Protein AF-0000000072324306 (afdb_homodimer)

Foldseek 3Di:
DKKKKKFFAWDPVDDPVRLVVLLVLLQCQVQVCVVPQPQWHGWGKDQPPDDPPDRTGIMIITDGNDPVSVVSLVPPPSNVCSCVPRNVVTTDDMDIDMDDD/DKKKKKFFAWDPVDDPVRLVVLLVLLQCQVQVCVVPQPQWHGWGKDQPPDDPPDRTGIMIITDGNDPVSVVSLVPPPSNVCSCVPRNVVTTDDMDIDMDDD

InterPro domains:
  IPR011008 Dimeric alpha-beta barrel [SSF54909] (1-101)
  IPR013097 Stress responsive alpha+beta-barrel [PF07876] (2-100)
  IPR013097 Stress responsive alpha+beta-barrel [PS51502] (2-99)
  IPR013097 Stress responsive alpha+beta-barrel [SM00886] (2-101)

pLDDT: mean 98.71, std 0.37, range [96.56, 99.0]

Nearest PDB structures (foldseek):
  3fmb-assembly1_B  TM=9.529E-01  e=2.028E-10  Bacteroides fragilis NCTC 9343
  8ozo-assembly1_A  TM=7.637E-01  e=3.290E-07  Populus tremula
  8oz4-assembly1_A  TM=7.638E-01  e=8.028E-07  Populus tremula
  3bn7-assembly1_A-2  TM=7.614E-01  e=9.635E-06  Caulobacter vibrioides CB15
  2ftr-assembly1_B  TM=6.577E-01  e=4.739E-05  Halalkalibacterium halodurans C-125

Organism: Xylanibacter ruminicola (strain ATCC 19189 / DSM 19721 / CIP 105475 / JCM 8958 / 23) (NCBI:txid264731)

Structure (mmCIF, N/CA/C/O backbone):
data_AF-0000000072324306-model_v1
#
loop_
_entity.id
_entity.type
_entity.pdbx_description
1 polymer 'Alpha/beta barrel domain protein'
#
loop_
_atom_site.group_PDB
_atom_site.id
_atom_site.type_symbol
_atom_site.label_atom_id
_atom_site.label_alt_id
_atom_site.label_comp_id
_atom_site.label_asym_id
_atom_site.label_entity_id
_atom_site.label_seq_id
_atom_site.pdbx_PDB_ins_code
_atom_site.Cartn_x
_atom_site.Cartn_y
_atom_site.Cartn_z
_atom_site.occupancy
_atom_site.B_iso_or_equiv
_atom_site.auth_seq_id
_atom_site.auth_comp_id
_atom_site.auth_asym_id
_atom_site.auth_atom_id
_atom_site.pdbx_PDB_model_num
ATOM 1 N N . MET A 1 1 ? 11.508 9.055 -11.75 1 98.31 1 MET A N 1
ATOM 2 C CA . MET A 1 1 ? 10.453 9.359 -10.797 1 98.31 1 MET A CA 1
ATOM 3 C C . MET A 1 1 ? 10.25 8.211 -9.812 1 98.31 1 MET A C 1
ATOM 5 O O . MET A 1 1 ? 10.711 7.09 -10.062 1 98.31 1 MET A O 1
ATOM 9 N N . VAL A 1 2 ? 9.734 8.547 -8.633 1 98.69 2 VAL A N 1
ATOM 10 C CA . VAL A 1 2 ? 9.547 7.492 -7.637 1 98.69 2 VAL A CA 1
ATOM 11 C C . VAL A 1 2 ? 8.141 7.582 -7.043 1 98.69 2 VAL A C 1
ATOM 13 O O . VAL A 1 2 ? 7.574 8.672 -6.941 1 98.69 2 VAL A O 1
ATOM 16 N N . LYS A 1 3 ? 7.633 6.398 -6.816 1 98.88 3 LYS A N 1
ATOM 17 C CA . LYS A 1 3 ? 6.445 6.289 -5.973 1 98.88 3 LYS A CA 1
ATOM 18 C C . LYS A 1 3 ? 6.828 6.09 -4.508 1 98.88 3 LYS A C 1
ATOM 20 O O . LYS A 1 3 ? 7.754 5.34 -4.199 1 98.88 3 LYS A O 1
ATOM 25 N N . HIS A 1 4 ? 6.148 6.805 -3.67 1 98.94 4 HIS A N 1
ATOM 26 C CA . HIS A 1 4 ? 6.188 6.664 -2.219 1 98.94 4 HIS A CA 1
ATOM 27 C C . HIS A 1 4 ? 4.82 6.266 -1.67 1 98.94 4 HIS A C 1
ATOM 29 O O . HIS A 1 4 ? 3.941 7.113 -1.508 1 98.94 4 HIS A O 1
ATOM 35 N N . ILE A 1 5 ? 4.656 4.953 -1.356 1 99 5 ILE A N 1
ATOM 36 C CA . ILE A 1 5 ? 3.377 4.363 -0.975 1 99 5 ILE A CA 1
ATOM 37 C C . ILE A 1 5 ? 3.438 3.891 0.476 1 99 5 ILE A C 1
ATOM 39 O O . ILE A 1 5 ? 4.359 3.166 0.862 1 99 5 ILE A O 1
ATOM 43 N N . ILE A 1 6 ? 2.449 4.324 1.269 1 99 6 ILE A N 1
ATOM 44 C CA . ILE A 1 6 ? 2.412 3.898 2.664 1 99 6 ILE A CA 1
ATOM 45 C C . ILE A 1 6 ? 1 3.449 3.029 1 99 6 ILE A C 1
ATOM 47 O O . ILE A 1 6 ? 0.019 4.098 2.652 1 99 6 ILE A O 1
ATOM 51 N N . LEU A 1 7 ? 0.937 2.355 3.734 1 99 7 LEU A N 1
ATOM 52 C CA . LEU A 1 7 ? -0.259 1.993 4.488 1 99 7 LEU A CA 1
ATOM 53 C C . LEU A 1 7 ? -0.025 2.15 5.988 1 99 7 LEU A C 1
ATOM 55 O O . LEU A 1 7 ? 0.981 1.673 6.516 1 99 7 LEU A O 1
ATOM 59 N N . TRP A 1 8 ? -1.011 2.842 6.676 1 98.94 8 TRP A N 1
ATOM 60 C CA . TRP A 1 8 ? -0.946 2.975 8.125 1 98.94 8 TRP A CA 1
ATOM 61 C C . TRP A 1 8 ? -2.133 2.283 8.789 1 98.94 8 TRP A C 1
ATOM 63 O O . TRP A 1 8 ? -3.25 2.32 8.273 1 98.94 8 TRP A O 1
ATOM 73 N N . THR A 1 9 ? -1.856 1.71 9.914 1 98.88 9 THR A N 1
ATOM 74 C CA . THR A 1 9 ? -2.9 1.32 10.859 1 98.88 9 THR A CA 1
ATOM 75 C C . THR A 1 9 ? -2.973 2.303 12.023 1 98.88 9 THR A C 1
ATOM 77 O O . THR A 1 9 ? -1.947 2.658 12.609 1 98.88 9 THR A O 1
ATOM 80 N N . LEU A 1 10 ? -4.129 2.76 12.328 1 98.88 10 LEU A N 1
ATOM 81 C CA . LEU A 1 10 ? -4.316 3.697 13.43 1 98.88 10 LEU A CA 1
ATOM 82 C C . LEU A 1 10 ? -4.352 2.967 14.766 1 98.88 10 LEU A C 1
ATOM 84 O O . LEU A 1 10 ? -4.641 1.769 14.812 1 98.88 10 LEU A O 1
ATOM 88 N N . ASN A 1 11 ? -4.016 3.693 15.797 1 98.69 11 ASN A N 1
ATOM 89 C CA . ASN A 1 11 ? -4.129 3.18 17.156 1 98.69 11 ASN A CA 1
ATOM 90 C C . ASN A 1 11 ? -5.539 2.666 17.453 1 98.69 11 ASN A C 1
ATOM 92 O O . ASN A 1 11 ? -6.508 3.416 17.344 1 98.69 11 ASN A O 1
ATOM 96 N N . PRO A 1 12 ? -5.613 1.418 17.859 1 97.81 12 PRO A N 1
ATOM 97 C CA . PRO A 1 12 ? -6.938 0.825 18.062 1 97.81 12 PRO A CA 1
ATOM 98 C C . PRO A 1 12 ? -7.676 1.419 19.25 1 97.81 12 PRO A C 1
ATOM 100 O O . PRO A 1 12 ? -8.875 1.193 19.422 1 97.81 12 PRO A O 1
ATOM 103 N N . GLU A 1 13 ? -6.973 2.18 20.062 1 98.38 13 GLU A N 1
ATOM 104 C CA . GLU A 1 13 ? -7.594 2.76 21.25 1 98.38 13 GLU A CA 1
ATOM 105 C C . GLU A 1 13 ? -8.391 4.008 20.891 1 98.38 13 GLU A C 1
ATOM 107 O O . GLU A 1 13 ? -9.195 4.488 21.703 1 98.38 13 GLU A O 1
ATOM 112 N N . LEU A 1 14 ? -8.18 4.508 19.719 1 98.44 14 LEU A N 1
ATOM 113 C CA . LEU A 1 14 ? -8.93 5.68 19.281 1 98.44 14 LEU A CA 1
ATOM 114 C C . LEU A 1 14 ? -10.383 5.32 19.016 1 98.44 14 LEU A C 1
ATOM 116 O O . LEU A 1 14 ? -10.68 4.25 18.484 1 98.44 14 LEU A O 1
ATOM 120 N N . SER A 1 15 ? -11.273 6.242 19.406 1 98.19 15 SER A N 1
ATOM 121 C CA . SER A 1 15 ? -12.672 6.074 19.031 1 98.19 15 SER A CA 1
ATOM 122 C C . SER A 1 15 ? -12.875 6.27 17.531 1 98.19 15 SER A C 1
ATOM 124 O O . SER A 1 15 ? -12 6.793 16.844 1 98.19 15 SER A O 1
ATOM 126 N N . GLU A 1 16 ? -14.008 5.793 17.078 1 96.56 16 GLU A N 1
ATOM 127 C CA . GLU A 1 16 ? -14.305 5.957 15.656 1 96.56 16 GLU A CA 1
ATOM 128 C C . GLU A 1 16 ? -14.312 7.43 15.258 1 96.56 16 GLU A C 1
ATOM 130 O O . GLU A 1 16 ? -13.844 7.785 14.172 1 96.56 16 GLU A O 1
ATOM 135 N N . GLU A 1 17 ? -14.828 8.219 16.109 1 97.81 17 GLU A N 1
ATOM 136 C CA . GLU A 1 17 ? -14.844 9.656 15.844 1 97.81 17 GLU A CA 1
ATOM 137 C C . GLU A 1 17 ? -13.43 10.227 15.797 1 97.81 17 GLU A C 1
ATOM 139 O O . GLU A 1 17 ? -13.102 11.031 14.914 1 97.81 17 GLU A O 1
ATOM 144 N N . GLU A 1 18 ? -12.625 9.836 16.766 1 98.5 18 GLU A N 1
ATOM 145 C CA . GLU A 1 18 ? -11.234 10.266 16.766 1 98.5 18 GLU A CA 1
ATOM 146 C C . GLU A 1 18 ? -10.5 9.805 15.508 1 98.5 18 GLU A C 1
ATOM 148 O O . GLU A 1 18 ? -9.719 10.555 14.93 1 98.5 18 GLU A O 1
ATOM 153 N N . LYS A 1 19 ? -10.766 8.578 15.148 1 98.62 19 LYS A N 1
ATOM 154 C CA . LYS A 1 19 ? -10.125 8.047 13.945 1 98.62 19 LYS A CA 1
ATOM 155 C C . LYS A 1 19 ? -10.484 8.891 12.719 1 98.62 19 LYS A C 1
ATOM 157 O O . LYS A 1 19 ? -9.633 9.156 11.875 1 98.62 19 LYS A O 1
ATOM 162 N N . GLN A 1 20 ? -11.711 9.305 12.641 1 98.38 20 GLN A N 1
ATOM 163 C CA . GLN A 1 20 ? -12.133 10.125 11.516 1 98.38 20 GLN A CA 1
ATOM 164 C C . GLN A 1 20 ? -11.383 11.461 11.5 1 98.38 20 GLN A C 1
ATOM 166 O O . GLN A 1 20 ? -10.938 11.914 10.445 1 98.38 20 GLN A O 1
ATOM 171 N N . THR A 1 21 ? -11.258 12.039 12.656 1 98.75 21 THR A N 1
ATOM 172 C CA . THR A 1 21 ? -10.547 13.305 12.773 1 98.75 21 THR A CA 1
ATOM 173 C C . THR A 1 21 ? -9.07 13.141 12.406 1 98.75 21 THR A C 1
ATOM 175 O O . THR A 1 21 ? -8.516 13.961 11.672 1 98.75 21 THR A O 1
ATOM 178 N N . VAL A 1 22 ? -8.539 12.055 12.961 1 98.88 22 VAL A N 1
ATOM 179 C CA . VAL A 1 22 ? -7.137 11.766 12.688 1 98.88 22 VAL A CA 1
ATOM 180 C C . VAL A 1 22 ? -6.938 11.562 11.188 1 98.88 22 VAL A C 1
ATOM 182 O O . VAL A 1 22 ? -6.043 12.164 10.586 1 98.88 22 VAL A O 1
ATOM 185 N N . LYS A 1 23 ? -7.789 10.781 10.531 1 98.94 23 LYS A N 1
ATOM 186 C CA . LYS A 1 23 ? -7.68 10.508 9.102 1 98.94 23 LYS A CA 1
ATOM 187 C C . LYS A 1 23 ? -7.785 11.797 8.289 1 98.94 23 LYS A C 1
ATOM 189 O O . LYS A 1 23 ? -6.992 12.023 7.371 1 98.94 23 LYS A O 1
ATOM 194 N N . ALA A 1 24 ? -8.719 12.648 8.664 1 98.88 24 ALA A N 1
ATOM 195 C CA . ALA A 1 24 ? -8.898 13.922 7.965 1 98.88 24 ALA A CA 1
ATOM 196 C C . ALA A 1 24 ? -7.66 14.805 8.117 1 98.88 24 ALA A C 1
ATOM 198 O O . ALA A 1 24 ? -7.266 15.492 7.172 1 98.88 24 ALA A O 1
ATOM 199 N N . GLY A 1 25 ? -7.09 14.812 9.273 1 98.88 25 GLY A N 1
ATOM 200 C CA . GLY A 1 25 ? -5.879 15.57 9.523 1 98.88 25 GLY A CA 1
ATOM 201 C C . GLY A 1 25 ? -4.688 15.086 8.727 1 98.88 25 GLY A C 1
ATOM 202 O O . GLY A 1 25 ? -3.924 15.883 8.18 1 98.88 25 GLY A O 1
ATOM 203 N N . ILE A 1 26 ? -4.512 13.75 8.648 1 98.94 26 ILE A N 1
ATOM 204 C CA . ILE A 1 26 ? -3.443 13.164 7.844 1 98.94 26 ILE A CA 1
ATOM 205 C C . ILE A 1 26 ? -3.604 13.578 6.383 1 98.94 26 ILE A C 1
ATOM 207 O O . ILE A 1 26 ? -2.65 14.055 5.758 1 98.94 26 ILE A O 1
ATOM 211 N N . LYS A 1 27 ? -4.797 13.461 5.883 1 98.94 27 LYS A N 1
ATOM 212 C CA . LYS A 1 27 ? -5.086 13.773 4.488 1 98.94 27 LYS A CA 1
ATOM 213 C C . LYS A 1 27 ? -4.793 15.242 4.184 1 98.94 27 LYS A C 1
ATOM 215 O O . LYS A 1 27 ? -4.039 15.547 3.26 1 98.94 27 LYS A O 1
ATOM 220 N N . ALA A 1 28 ? -5.395 16.141 4.98 1 98.88 28 ALA A N 1
ATOM 221 C CA . ALA A 1 28 ? -5.195 17.578 4.762 1 98.88 28 ALA A CA 1
ATOM 222 C C . ALA A 1 28 ? -3.721 17.953 4.883 1 98.88 28 ALA A C 1
ATOM 224 O O . ALA A 1 28 ? -3.205 18.719 4.078 1 98.88 28 ALA A O 1
ATOM 225 N N . GLY A 1 29 ? -3.078 17.406 5.859 1 98.88 29 GLY A N 1
ATOM 226 C CA . GLY A 1 29 ? -1.679 17.719 6.098 1 98.88 29 GLY A CA 1
ATOM 227 C C . GLY A 1 29 ? -0.77 17.281 4.961 1 98.88 29 GLY A C 1
ATOM 228 O O . GLY A 1 29 ? 0.033 18.078 4.469 1 98.88 29 GLY A O 1
ATOM 229 N N . LEU A 1 30 ? -0.903 16.062 4.531 1 98.94 30 LEU A N 1
ATOM 230 C CA . LEU A 1 30 ? 0.019 15.516 3.543 1 98.94 30 LEU A CA 1
ATOM 231 C C . LEU A 1 30 ? -0.309 16.031 2.146 1 98.94 30 LEU A C 1
ATOM 233 O O . LEU A 1 30 ? 0.593 16.375 1.379 1 98.94 30 LEU A O 1
ATOM 237 N N . GLU A 1 31 ? -1.566 16.109 1.77 1 98.94 31 GLU A N 1
ATOM 238 C CA . GLU A 1 31 ? -1.926 16.641 0.458 1 98.94 31 GLU A CA 1
ATOM 239 C C . GLU A 1 31 ? -1.575 18.125 0.346 1 98.94 31 GLU A C 1
ATOM 241 O O . GLU A 1 31 ? -1.271 18.609 -0.743 1 98.94 31 GLU A O 1
ATOM 246 N N . GLY A 1 32 ? -1.564 18.828 1.441 1 98.81 32 GLY A N 1
ATOM 247 C CA . GLY A 1 32 ? -1.237 20.25 1.473 1 98.81 32 GLY A CA 1
ATOM 248 C C . GLY A 1 32 ? 0.234 20.516 1.229 1 98.81 32 GLY A C 1
ATOM 249 O O . GLY A 1 32 ? 0.634 21.672 1.069 1 98.81 32 GLY A O 1
ATOM 250 N N . LEU A 1 33 ? 1.021 19.531 1.135 1 98.88 33 LEU A N 1
ATOM 251 C CA . LEU A 1 33 ? 2.461 19.703 0.974 1 98.88 33 LEU A CA 1
ATOM 252 C C . LEU A 1 33 ? 2.818 19.938 -0.489 1 98.88 33 LEU A C 1
ATOM 254 O O . LEU A 1 33 ? 3.932 20.375 -0.797 1 98.88 33 LEU A O 1
ATOM 258 N N . VAL A 1 34 ? 1.931 19.531 -1.408 1 98.69 34 VAL A N 1
ATOM 259 C CA . VAL A 1 34 ? 2.18 19.766 -2.826 1 98.69 34 VAL A CA 1
ATOM 260 C C . VAL A 1 34 ? 2.33 21.266 -3.08 1 98.69 34 VAL A C 1
ATOM 262 O O . VAL A 1 34 ? 1.513 22.062 -2.617 1 98.69 34 VAL A O 1
ATOM 265 N N . GLY A 1 35 ? 3.406 21.625 -3.773 1 98.25 35 GLY A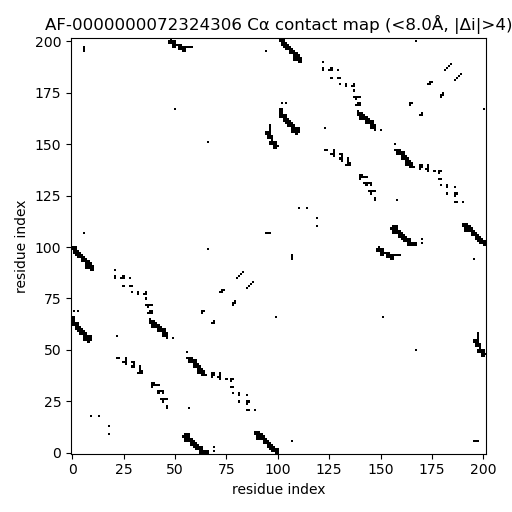 N 1
ATOM 266 C CA . GLY A 1 35 ? 3.686 23.031 -4.02 1 98.25 35 GLY A CA 1
ATOM 267 C C . GLY A 1 35 ? 4.602 23.656 -2.984 1 98.25 35 GLY A C 1
ATOM 268 O O . GLY A 1 35 ? 5.164 24.734 -3.205 1 98.25 35 GLY A O 1
ATOM 269 N N . LYS A 1 36 ? 4.758 22.969 -1.863 1 98.5 36 LYS A N 1
ATOM 270 C CA . LYS A 1 36 ? 5.586 23.5 -0.787 1 98.5 36 LYS A CA 1
ATOM 271 C C . LYS A 1 36 ? 6.922 22.766 -0.707 1 98.5 36 LYS A C 1
ATOM 273 O O . LYS A 1 36 ? 7.93 23.344 -0.283 1 98.5 36 LYS A O 1
ATOM 278 N N . VAL A 1 37 ? 6.891 21.531 -1.012 1 98.56 37 VAL A N 1
ATOM 279 C CA . VAL A 1 37 ? 8.078 20.688 -0.925 1 98.56 37 VAL A CA 1
ATOM 280 C C . VAL A 1 37 ? 8.664 20.469 -2.32 1 98.56 37 VAL A C 1
ATOM 282 O O . VAL A 1 37 ? 8.008 19.875 -3.186 1 98.56 37 VAL A O 1
ATOM 285 N N . PRO A 1 38 ? 9.852 20.922 -2.545 1 98.56 38 PRO A N 1
ATOM 286 C CA . PRO A 1 38 ? 10.453 20.75 -3.871 1 98.56 38 PRO A CA 1
ATOM 287 C C . PRO A 1 38 ? 10.492 19.281 -4.312 1 98.56 38 PRO A C 1
ATOM 289 O O . PRO A 1 38 ? 10.883 18.406 -3.535 1 98.56 38 PRO A O 1
ATOM 292 N N . GLY A 1 39 ? 10.023 19.016 -5.574 1 98.75 39 GLY A N 1
ATOM 293 C CA . GLY A 1 39 ? 10.141 17.688 -6.148 1 98.75 39 GLY A CA 1
ATOM 294 C C . GLY A 1 39 ? 8.953 16.797 -5.824 1 98.75 39 GLY A C 1
ATOM 295 O O . GLY A 1 39 ? 8.852 15.68 -6.348 1 98.75 39 GLY A O 1
ATOM 296 N N . LEU A 1 40 ? 8.133 17.203 -4.891 1 98.88 40 LEU A N 1
ATOM 297 C CA . LEU A 1 40 ? 6.879 16.5 -4.641 1 98.88 40 LEU A CA 1
ATOM 298 C C . LEU A 1 40 ? 5.848 16.828 -5.715 1 98.88 40 LEU A C 1
ATOM 300 O O . LEU A 1 40 ? 5.344 17.953 -5.773 1 98.88 40 LEU A O 1
ATOM 304 N N . LEU A 1 41 ? 5.488 15.844 -6.496 1 98.88 41 LEU A N 1
ATOM 305 C CA . LEU A 1 41 ? 4.707 16.109 -7.699 1 98.88 41 LEU A CA 1
ATOM 306 C C . LEU A 1 41 ? 3.219 15.891 -7.441 1 98.88 41 LEU A C 1
ATOM 308 O O . LEU A 1 41 ? 2.377 16.609 -7.996 1 98.88 41 LEU A O 1
ATOM 312 N N . ASP A 1 42 ? 2.922 14.906 -6.703 1 98.81 42 ASP A N 1
ATOM 313 C CA . ASP A 1 42 ? 1.533 14.539 -6.453 1 98.81 42 ASP A CA 1
ATOM 314 C C . ASP A 1 42 ? 1.393 13.789 -5.129 1 98.81 42 ASP A C 1
ATOM 316 O O . ASP A 1 42 ? 2.297 13.062 -4.723 1 98.81 42 ASP A O 1
ATOM 320 N N . VAL A 1 43 ? 0.274 14.023 -4.438 1 98.94 43 VAL A N 1
ATOM 321 C CA . VAL A 1 43 ? -0.068 13.312 -3.211 1 98.94 43 VAL A CA 1
ATOM 322 C C . VAL A 1 43 ? -1.568 13.031 -3.178 1 98.94 43 VAL A C 1
ATOM 324 O O . VAL A 1 43 ? -2.381 13.938 -3.357 1 98.94 43 VAL A O 1
ATOM 327 N N . LYS A 1 44 ? -1.925 11.875 -2.969 1 98.88 44 LYS A N 1
ATOM 328 C CA . LYS A 1 44 ? -3.291 11.461 -2.666 1 98.88 44 LYS A CA 1
ATOM 329 C C . LYS A 1 44 ? -3.338 10.594 -1.409 1 98.88 44 LYS A C 1
ATOM 331 O O . LYS A 1 44 ? -2.57 9.641 -1.279 1 98.88 44 LYS A O 1
ATOM 336 N N . VAL A 1 45 ? -4.156 10.953 -0.509 1 98.94 45 VAL A N 1
ATOM 337 C CA . VAL A 1 45 ? -4.375 10.164 0.697 1 98.94 45 VAL A CA 1
ATOM 338 C C . VAL A 1 45 ? -5.773 9.555 0.668 1 98.94 45 VAL A C 1
ATOM 340 O O . VAL A 1 45 ? -6.77 10.273 0.592 1 98.94 45 VAL A O 1
ATOM 343 N N . HIS A 1 46 ? -5.832 8.258 0.707 1 98.88 46 HIS A N 1
ATOM 344 C CA . HIS A 1 46 ? -7.102 7.543 0.683 1 98.88 46 HIS A CA 1
ATOM 345 C C . HIS A 1 46 ? -7.578 7.215 2.096 1 98.88 46 HIS A C 1
ATOM 347 O O . HIS A 1 46 ? -6.941 6.426 2.799 1 98.88 46 HIS A O 1
ATOM 353 N N . ILE A 1 47 ? -8.781 7.754 2.465 1 98.75 47 ILE A N 1
ATOM 354 C CA . ILE A 1 47 ? -9.305 7.535 3.807 1 98.75 47 ILE A CA 1
ATOM 355 C C . ILE A 1 47 ? -10.766 7.105 3.725 1 98.75 47 ILE A C 1
ATOM 357 O O . ILE A 1 47 ? -11.359 6.684 4.723 1 98.75 47 ILE A O 1
ATOM 361 N N . ASP A 1 48 ? -11.391 7.18 2.57 1 98.06 48 ASP A N 1
ATOM 362 C CA . ASP A 1 48 ? -12.82 6.938 2.408 1 98.06 48 ASP A CA 1
ATOM 363 C C . ASP A 1 48 ? -13.078 5.605 1.71 1 98.06 48 ASP A C 1
ATOM 365 O O . ASP A 1 48 ? -12.227 5.109 0.969 1 98.06 48 ASP A O 1
ATOM 369 N N . GLY A 1 49 ? -14.266 5.027 1.971 1 98.25 49 GLY A N 1
ATOM 370 C CA . GLY A 1 49 ? -14.703 3.861 1.224 1 98.25 49 GLY A CA 1
ATOM 371 C C . GLY A 1 49 ? -14.008 2.582 1.649 1 98.25 49 GLY A C 1
ATOM 372 O O . GLY A 1 49 ? -14.016 1.592 0.916 1 98.25 49 GLY A O 1
ATOM 373 N N . ARG A 1 50 ? -13.391 2.646 2.82 1 98.56 50 ARG A N 1
ATOM 374 C CA . ARG A 1 50 ? -12.672 1.486 3.34 1 98.56 50 ARG A CA 1
ATOM 375 C C . ARG A 1 50 ? -13.609 0.299 3.518 1 98.56 50 ARG A C 1
ATOM 377 O O . ARG A 1 50 ? -14.719 0.449 4.035 1 98.56 50 ARG A O 1
ATOM 384 N N . LEU A 1 51 ? -13.148 -0.851 3.131 1 98.81 51 LEU A N 1
ATOM 385 C CA . LEU A 1 51 ? -13.945 -2.068 3.242 1 98.81 51 LEU A CA 1
ATOM 386 C C . LEU A 1 51 ? -13.5 -2.902 4.438 1 98.81 51 LEU A C 1
ATOM 388 O O . LEU A 1 51 ? -12.367 -2.76 4.914 1 98.81 51 LEU A O 1
ATOM 392 N N . ALA A 1 52 ? -14.312 -3.85 4.875 1 97.62 52 ALA A N 1
ATOM 393 C CA . ALA A 1 52 ? -14.094 -4.656 6.074 1 97.62 52 ALA A CA 1
ATOM 394 C C . ALA A 1 52 ? -12.914 -5.605 5.887 1 97.62 52 ALA A C 1
ATOM 396 O O . ALA A 1 52 ? -12.32 -6.059 6.867 1 97.62 52 ALA A O 1
ATOM 397 N N . SER A 1 53 ? -12.547 -5.871 4.66 1 98.56 53 SER A N 1
ATOM 398 C CA . SER A 1 53 ? -11.461 -6.801 4.363 1 98.56 53 SER A CA 1
ATOM 399 C C . SER A 1 53 ? -10.102 -6.156 4.605 1 98.56 53 SER A C 1
ATOM 401 O O . SER A 1 53 ? -9.07 -6.832 4.559 1 98.56 53 SER A O 1
ATOM 403 N N . SER A 1 54 ? -10.109 -4.875 4.949 1 98.81 54 SER A N 1
ATOM 404 C CA . SER A 1 54 ? -8.867 -4.148 5.18 1 98.81 54 SER A CA 1
ATOM 405 C C . SER A 1 54 ? -8.305 -4.438 6.57 1 98.81 54 SER A C 1
ATOM 407 O O . SER A 1 54 ? -9.062 -4.68 7.512 1 98.81 54 SER A O 1
ATOM 409 N N . ASN A 1 55 ? -6.988 -4.352 6.707 1 98.62 55 ASN A N 1
ATOM 410 C CA . ASN A 1 55 ? -6.398 -4.297 8.039 1 98.62 55 ASN A CA 1
ATOM 411 C C . ASN A 1 55 ? -5.566 -3.031 8.234 1 98.62 55 ASN A C 1
ATOM 413 O O . ASN A 1 55 ? -4.949 -2.844 9.281 1 98.62 55 ASN A O 1
ATOM 417 N N . ALA A 1 56 ? -5.402 -2.199 7.223 1 98.88 56 ALA A N 1
ATOM 418 C CA . ALA A 1 56 ? -4.875 -0.842 7.34 1 98.88 56 ALA A CA 1
ATOM 419 C C . ALA A 1 56 ? -6.004 0.188 7.301 1 98.88 56 ALA A C 1
ATOM 421 O O . ALA A 1 56 ? -7.145 -0.145 6.98 1 98.88 56 ALA A O 1
ATOM 422 N N . ASP A 1 57 ? -5.648 1.458 7.621 1 98.88 57 ASP A N 1
ATOM 423 C CA . ASP A 1 57 ? -6.695 2.461 7.785 1 98.88 57 ASP A CA 1
ATOM 424 C C . ASP A 1 57 ? -6.523 3.605 6.789 1 98.88 57 ASP A C 1
ATOM 426 O O . ASP A 1 57 ? -7.5 4.25 6.402 1 98.88 57 ASP A O 1
ATOM 430 N N . VAL A 1 58 ? -5.285 3.906 6.441 1 98.94 58 VAL A N 1
ATOM 431 C CA . VAL A 1 58 ? -4.957 5.066 5.617 1 98.94 58 VAL A CA 1
ATOM 432 C C . VAL A 1 58 ? -3.898 4.684 4.586 1 98.94 58 VAL A C 1
ATOM 434 O O . VAL A 1 58 ? -2.945 3.965 4.902 1 98.94 58 VAL A O 1
ATOM 437 N N . MET A 1 59 ? -4.062 5.207 3.4 1 98.94 59 MET A N 1
ATOM 438 C CA . MET A 1 59 ? -3.041 4.992 2.383 1 98.94 59 MET A CA 1
ATOM 439 C C . MET A 1 59 ? -2.533 6.316 1.828 1 98.94 59 MET A C 1
ATOM 441 O O . MET A 1 59 ? -3.326 7.168 1.42 1 98.94 59 MET A O 1
ATOM 445 N N . LEU A 1 60 ? -1.225 6.449 1.833 1 99 60 LEU A N 1
ATOM 446 C CA . LEU A 1 60 ? -0.554 7.5 1.08 1 99 60 LEU A CA 1
ATOM 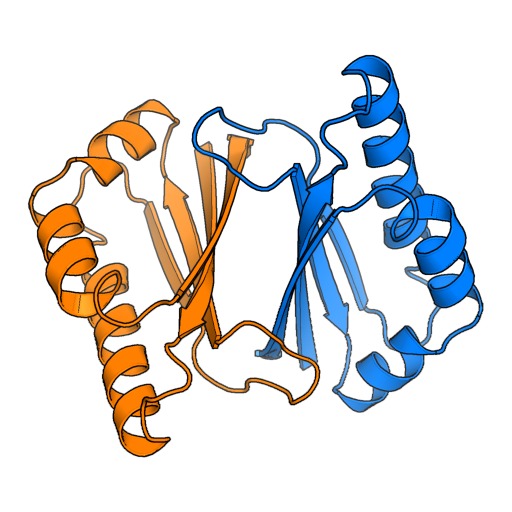447 C C . LEU A 1 60 ? -0.119 6.996 -0.292 1 99 60 LEU A C 1
ATOM 449 O O . LEU A 1 60 ? 0.52 5.945 -0.397 1 99 60 LEU A O 1
ATOM 453 N N . ASP A 1 61 ? -0.506 7.641 -1.309 1 98.94 61 ASP A N 1
ATOM 454 C CA . ASP A 1 61 ? -0.01 7.477 -2.672 1 98.94 61 ASP A CA 1
ATOM 455 C C . ASP A 1 61 ? 0.62 8.766 -3.186 1 98.94 61 ASP A C 1
ATOM 457 O O . ASP A 1 61 ? -0.089 9.703 -3.57 1 98.94 61 ASP A O 1
ATOM 461 N N . SER A 1 62 ? 1.972 8.844 -3.213 1 98.94 62 SER A N 1
ATOM 462 C CA . SER A 1 62 ? 2.641 10.07 -3.629 1 98.94 62 SER A CA 1
ATOM 463 C C . SER A 1 62 ? 3.693 9.789 -4.695 1 98.94 62 SER A C 1
ATOM 465 O O . SER A 1 62 ? 4.184 8.664 -4.812 1 98.94 62 SER A O 1
ATOM 467 N N . THR A 1 63 ? 3.928 10.812 -5.527 1 98.94 63 THR A N 1
ATOM 468 C CA . THR A 1 63 ? 4.93 10.773 -6.59 1 98.94 63 THR A CA 1
ATOM 469 C C . THR A 1 63 ? 5.953 11.891 -6.414 1 98.94 63 THR A C 1
ATOM 471 O O . THR A 1 63 ? 5.586 13.047 -6.227 1 98.94 63 THR A O 1
ATOM 474 N N . LEU A 1 64 ? 7.199 11.516 -6.41 1 98.94 64 LEU A N 1
ATOM 475 C CA . LEU A 1 64 ? 8.297 12.469 -6.34 1 98.94 64 LEU A CA 1
ATOM 476 C C . LEU A 1 64 ? 9.172 12.391 -7.586 1 98.94 64 LEU A C 1
ATOM 478 O O . LEU A 1 64 ? 9.25 11.344 -8.227 1 98.94 64 LEU A O 1
ATOM 482 N N . GLU A 1 65 ? 9.883 13.406 -7.855 1 98.75 65 GLU A N 1
ATOM 483 C CA . GLU A 1 65 ? 10.633 13.539 -9.102 1 98.75 65 GLU A CA 1
ATOM 484 C C . GLU A 1 65 ? 11.844 12.617 -9.109 1 98.75 65 GLU A C 1
ATOM 486 O O . GLU A 1 65 ? 12.375 12.297 -10.18 1 98.75 65 GLU A O 1
ATOM 491 N N . SER A 1 66 ? 12.367 12.281 -7.988 1 98.75 66 SER A N 1
ATOM 492 C CA . SER A 1 66 ? 13.57 11.461 -7.875 1 98.75 66 SER A CA 1
ATOM 493 C C . SER A 1 66 ? 13.742 10.93 -6.457 1 98.75 66 SER A C 1
ATOM 495 O O . SER A 1 66 ? 13.023 11.336 -5.543 1 98.75 66 SER A O 1
ATOM 497 N N . GLU A 1 67 ? 14.617 9.953 -6.359 1 98.75 67 GLU A N 1
ATOM 498 C CA . GLU A 1 67 ? 14.977 9.477 -5.027 1 98.75 67 GLU A CA 1
ATOM 499 C C . GLU A 1 67 ? 15.523 10.609 -4.16 1 98.75 67 GLU A C 1
ATOM 501 O O . GLU A 1 67 ? 15.266 10.648 -2.957 1 98.75 67 GLU A O 1
ATOM 506 N N . GLU A 1 68 ? 16.297 11.484 -4.832 1 98.69 68 GLU A N 1
ATOM 507 C CA . GLU A 1 68 ? 16.812 12.641 -4.109 1 98.69 68 GLU A CA 1
ATOM 508 C C . GLU A 1 68 ? 15.68 13.516 -3.586 1 98.69 68 GLU A C 1
ATOM 510 O O . GLU A 1 68 ? 15.75 14.023 -2.461 1 98.69 68 GLU A O 1
ATOM 515 N N . ALA A 1 69 ? 14.711 13.68 -4.387 1 98.81 69 ALA A N 1
ATOM 516 C CA . ALA A 1 69 ? 13.547 14.453 -3.957 1 98.81 69 ALA A CA 1
ATOM 517 C C . ALA A 1 69 ? 12.852 13.781 -2.775 1 98.81 69 ALA A C 1
ATOM 519 O O . ALA A 1 69 ? 12.375 14.461 -1.865 1 98.81 69 ALA A O 1
ATOM 520 N N . LEU A 1 70 ? 12.789 12.438 -2.77 1 98.88 70 LEU A N 1
ATOM 521 C CA . LEU A 1 70 ? 12.195 11.711 -1.657 1 98.88 70 LEU A CA 1
ATOM 522 C C . LEU A 1 70 ? 12.977 11.938 -0.371 1 98.88 70 LEU A C 1
ATOM 524 O O . LEU A 1 70 ? 12.391 12.156 0.69 1 98.88 70 LEU A O 1
ATOM 528 N N . LYS A 1 71 ? 14.281 11.93 -0.512 1 98.75 71 LYS A N 1
ATOM 529 C CA . LYS A 1 71 ? 15.117 12.195 0.653 1 98.75 71 LYS A CA 1
ATOM 530 C C . LYS A 1 71 ? 14.891 13.609 1.178 1 98.75 71 LYS A C 1
ATOM 532 O O . LYS A 1 71 ? 14.812 13.828 2.389 1 98.75 71 LYS A O 1
ATOM 537 N N . GLY A 1 72 ? 14.82 14.555 0.275 1 98.75 72 GLY A N 1
ATOM 538 C CA . GLY A 1 72 ? 14.516 15.93 0.652 1 98.75 72 GLY A CA 1
ATOM 539 C C . GLY A 1 72 ? 13.156 16.078 1.306 1 98.75 72 GLY A C 1
ATOM 540 O O . GLY A 1 72 ? 13.016 16.781 2.307 1 98.75 72 GLY A O 1
ATOM 541 N N . TYR A 1 73 ? 12.219 15.422 0.74 1 98.88 73 TYR A N 1
ATOM 542 C CA . TYR A 1 73 ? 10.859 15.383 1.273 1 98.88 73 TYR A CA 1
ATOM 543 C C . TYR A 1 73 ? 10.852 14.875 2.713 1 98.88 73 TYR A C 1
ATOM 545 O O . TYR A 1 73 ? 10.219 15.477 3.582 1 98.88 73 TYR A O 1
ATOM 553 N N . ALA A 1 74 ? 11.547 13.875 3.039 1 98.75 74 ALA A N 1
ATOM 554 C CA . ALA A 1 74 ? 11.523 13.195 4.332 1 98.75 74 ALA A CA 1
ATOM 555 C C . ALA A 1 74 ? 12.031 14.117 5.441 1 98.75 74 ALA A C 1
ATOM 557 O O . ALA A 1 74 ? 11.586 14.016 6.59 1 98.75 74 ALA A O 1
ATOM 558 N N . VAL A 1 75 ? 12.914 15.055 5.023 1 98.69 75 VAL A N 1
ATOM 559 C CA . VAL A 1 75 ? 13.531 15.875 6.066 1 98.69 75 VAL A CA 1
ATOM 560 C C . VAL A 1 75 ? 13.031 17.312 5.949 1 98.69 75 VAL A C 1
ATOM 562 O O . VAL A 1 75 ? 13.484 18.203 6.688 1 98.69 75 VAL A O 1
ATOM 565 N N . HIS A 1 76 ? 12.227 17.609 5 1 98.81 76 HIS A N 1
ATOM 566 C CA . HIS A 1 76 ? 11.695 18.953 4.844 1 98.81 76 HIS A CA 1
ATOM 567 C C . HIS A 1 76 ? 10.883 19.375 6.062 1 98.81 76 HIS A C 1
ATOM 569 O O . HIS A 1 76 ? 10.047 18.609 6.551 1 98.81 76 HIS A O 1
ATOM 575 N N . PRO A 1 77 ? 11.055 20.562 6.562 1 98.75 77 PRO A N 1
ATOM 576 C CA . PRO A 1 77 ? 10.398 20.969 7.805 1 98.75 77 PRO A CA 1
ATOM 577 C C . PRO A 1 77 ? 8.875 20.859 7.734 1 98.75 77 PRO A C 1
ATOM 579 O O . PRO A 1 77 ? 8.234 20.469 8.719 1 98.75 77 PRO A O 1
ATOM 582 N N . GLU A 1 78 ? 8.297 21.141 6.621 1 98.69 78 GLU A N 1
ATOM 583 C CA . GLU A 1 78 ? 6.848 21.078 6.488 1 98.69 78 GLU A CA 1
ATOM 584 C C . GLU A 1 78 ? 6.355 19.625 6.57 1 98.69 78 GLU A C 1
ATOM 586 O O . GLU A 1 78 ? 5.316 19.359 7.168 1 98.69 78 GLU A O 1
ATOM 591 N N . HIS A 1 79 ? 7.051 18.75 5.91 1 98.88 79 HIS A N 1
ATOM 592 C CA . HIS A 1 79 ? 6.676 17.344 6.023 1 98.88 79 HIS A CA 1
ATOM 593 C C . HIS A 1 79 ? 6.867 16.844 7.449 1 98.88 79 HIS A C 1
ATOM 595 O O . HIS A 1 79 ? 6.004 16.141 7.984 1 98.88 79 HIS A O 1
ATOM 601 N N . VAL A 1 80 ? 8 17.172 8.039 1 98.88 80 VAL A N 1
ATOM 602 C CA . VAL A 1 80 ? 8.312 16.719 9.391 1 98.88 80 VAL A CA 1
ATOM 603 C C . VAL A 1 80 ? 7.23 17.203 10.359 1 98.88 80 VAL A C 1
ATOM 605 O O . VAL A 1 80 ? 6.812 16.453 11.25 1 98.88 80 VAL A O 1
ATOM 608 N N . ALA A 1 81 ? 6.75 18.391 10.172 1 98.81 81 ALA A N 1
ATOM 609 C CA . ALA A 1 81 ? 5.691 18.906 11.031 1 98.81 81 ALA A CA 1
ATOM 610 C C . ALA A 1 81 ? 4.422 18.078 10.914 1 98.81 81 ALA A C 1
ATOM 612 O O . ALA A 1 81 ? 3.803 17.719 11.922 1 98.81 81 ALA A O 1
ATOM 613 N N . VAL A 1 82 ? 4.039 17.734 9.734 1 98.88 82 VAL A N 1
ATOM 614 C CA . VAL A 1 82 ? 2.844 16.922 9.516 1 98.88 82 VAL A CA 1
ATOM 615 C C . VAL A 1 82 ? 3.057 15.516 10.086 1 98.88 82 VAL A C 1
ATOM 617 O O . VAL A 1 82 ? 2.195 14.992 10.789 1 98.88 82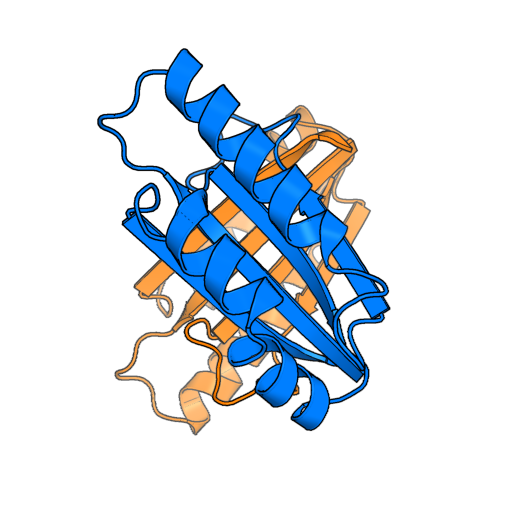 VAL A O 1
ATOM 620 N N . ALA A 1 83 ? 4.195 14.906 9.797 1 98.88 83 ALA A N 1
ATOM 621 C CA . ALA A 1 83 ? 4.504 13.547 10.242 1 98.88 83 ALA A CA 1
ATOM 622 C C . ALA A 1 83 ? 4.477 13.453 11.766 1 98.88 83 ALA A C 1
ATOM 624 O O . ALA A 1 83 ? 3.863 12.539 12.328 1 98.88 83 ALA A O 1
ATOM 625 N N . ASN A 1 84 ? 5.07 14.445 12.391 1 98.81 84 ASN A N 1
ATOM 626 C 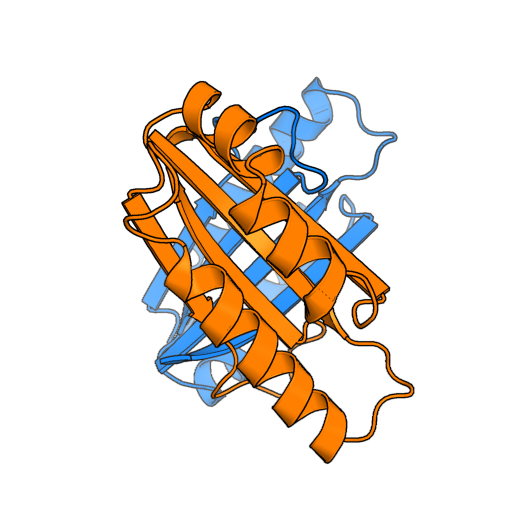CA . ASN A 1 84 ? 5.188 14.414 13.852 1 98.81 84 ASN A CA 1
ATOM 627 C C . ASN A 1 84 ? 3.887 14.852 14.523 1 98.81 84 ASN A C 1
ATOM 629 O O . ASN A 1 84 ? 3.58 14.406 15.633 1 98.81 84 ASN A O 1
ATOM 633 N N . GLY A 1 85 ? 3.135 15.625 13.906 1 98.75 85 GLY A N 1
ATOM 634 C CA . GLY A 1 85 ? 1.959 16.203 14.531 1 98.75 85 GLY A CA 1
ATOM 635 C C . GLY A 1 85 ? 0.678 15.469 14.203 1 98.75 85 GLY A C 1
ATOM 636 O O . GLY A 1 85 ? -0.243 15.414 15.016 1 98.75 85 GLY A O 1
ATOM 637 N N . LYS A 1 86 ? 0.642 14.859 12.977 1 98.75 86 LYS A N 1
ATOM 638 C CA . LYS A 1 86 ? -0.645 14.344 12.516 1 98.75 86 LYS A CA 1
ATOM 639 C C . LYS A 1 86 ? -0.574 12.844 12.25 1 98.75 86 LYS A C 1
ATOM 641 O O . LYS A 1 86 ? -1.6 12.156 12.25 1 98.75 86 LYS A O 1
ATOM 646 N N . VAL A 1 87 ? 0.55 12.258 12.086 1 98.88 87 VAL A N 1
ATOM 647 C CA . VAL A 1 87 ? 0.637 10.867 11.656 1 98.88 87 VAL A CA 1
ATOM 648 C C . VAL A 1 87 ? 1.17 10.008 12.797 1 98.88 87 VAL A C 1
ATOM 650 O O . VAL A 1 87 ? 0.422 9.234 13.398 1 98.88 87 VAL A O 1
ATOM 653 N N . ARG A 1 88 ? 2.369 10.25 13.258 1 98.81 88 ARG A N 1
ATOM 654 C CA . ARG A 1 88 ? 3.141 9.352 14.109 1 98.81 88 ARG A CA 1
ATOM 655 C C . ARG A 1 88 ? 2.459 9.164 15.461 1 98.81 88 ARG A C 1
ATOM 657 O O . ARG A 1 88 ? 2.426 8.055 16 1 98.81 88 ARG A O 1
ATOM 664 N N . PRO A 1 89 ? 1.86 10.18 16.047 1 98.69 89 PRO A N 1
ATOM 665 C CA . PRO A 1 89 ? 1.25 9.961 17.359 1 98.69 89 PRO A CA 1
ATOM 666 C C . PRO A 1 89 ? 0.037 9.031 17.312 1 98.69 89 PRO A C 1
ATOM 668 O O . PRO A 1 89 ? -0.404 8.523 18.344 1 98.69 89 PRO A O 1
ATOM 671 N N . TYR A 1 90 ? -0.493 8.766 16.125 1 98.81 90 TYR A N 1
ATOM 672 C CA . TYR A 1 90 ? -1.812 8.148 16.047 1 98.81 90 TYR A CA 1
ATOM 673 C C . TYR A 1 90 ? -1.753 6.812 15.312 1 98.81 90 TYR A C 1
ATOM 675 O O . TYR A 1 90 ? -2.768 6.121 15.188 1 98.81 90 TYR A O 1
ATOM 683 N N . THR A 1 91 ? -0.604 6.465 14.797 1 98.81 91 THR A N 1
ATOM 684 C CA . THR A 1 91 ? -0.461 5.234 14.031 1 98.81 91 THR A CA 1
ATOM 685 C C . THR A 1 91 ? 0.387 4.219 14.789 1 98.81 91 THR A C 1
ATOM 687 O O . THR A 1 91 ? 1.312 4.59 15.516 1 98.81 91 THR A O 1
ATOM 690 N N . VAL A 1 92 ? 0.073 2.916 14.562 1 98.69 92 VAL A N 1
ATOM 691 C CA . VAL A 1 92 ? 0.782 1.875 15.305 1 98.69 92 VAL A CA 1
ATOM 692 C C . VAL A 1 92 ? 1.531 0.968 14.328 1 98.69 92 VAL A C 1
ATOM 694 O O . VAL A 1 92 ? 2.387 0.179 14.734 1 98.69 92 VAL A O 1
ATOM 697 N N . GLN A 1 93 ? 1.147 1.031 13.094 1 98.5 93 GLN A N 1
ATOM 698 C CA . GLN A 1 93 ? 1.846 0.261 12.07 1 98.5 93 GLN A CA 1
ATOM 699 C C . GLN A 1 93 ? 2.02 1.077 10.797 1 98.5 93 GLN A C 1
ATOM 701 O O . GLN A 1 93 ? 1.101 1.781 10.375 1 98.5 93 GLN A O 1
ATOM 706 N N . ARG A 1 94 ? 3.193 0.992 10.258 1 98.88 94 ARG A N 1
ATOM 707 C CA . ARG A 1 94 ? 3.557 1.617 8.992 1 98.88 94 ARG A CA 1
ATOM 708 C C . ARG A 1 94 ? 4.168 0.6 8.039 1 98.88 94 ARG A C 1
ATOM 710 O O . ARG A 1 94 ? 5.133 -0.086 8.383 1 98.88 94 ARG A O 1
ATOM 717 N N . SER A 1 95 ? 3.592 0.414 6.922 1 98.94 95 SER A N 1
ATOM 718 C CA . SER A 1 95 ? 4.184 -0.324 5.812 1 98.94 95 SER A CA 1
ATOM 719 C C . SER A 1 95 ? 4.445 0.589 4.617 1 98.94 95 SER A C 1
ATOM 721 O O . SER A 1 95 ? 3.553 1.315 4.18 1 98.94 95 SER A O 1
ATOM 723 N N . CYS A 1 96 ? 5.66 0.541 4.109 1 98.94 96 CYS A N 1
ATOM 724 C CA . CYS A 1 96 ? 6.086 1.501 3.1 1 98.94 96 CYS A CA 1
ATOM 725 C C . CYS A 1 96 ? 6.848 0.808 1.974 1 98.94 96 CYS A C 1
ATOM 727 O O . CYS A 1 96 ? 7.734 -0.004 2.229 1 98.94 96 CYS A O 1
ATOM 729 N N . LEU A 1 97 ? 6.426 1.061 0.784 1 98.94 97 LEU A N 1
ATOM 730 C CA . LEU A 1 97 ? 7.199 0.669 -0.388 1 98.94 97 LEU A CA 1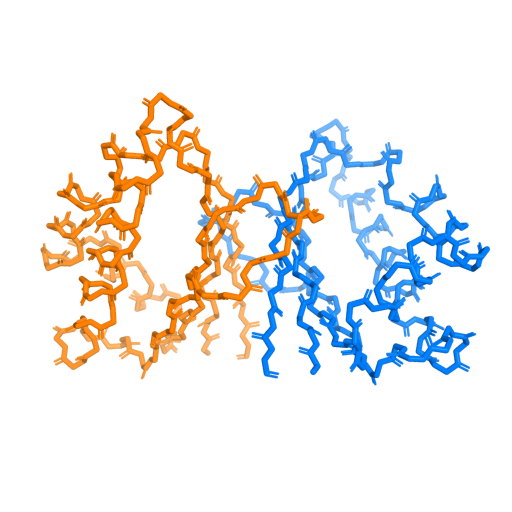
ATOM 731 C C . LEU A 1 97 ? 7.48 1.872 -1.282 1 98.94 97 LEU A C 1
ATOM 733 O O . LEU A 1 97 ? 6.551 2.506 -1.786 1 98.94 97 LEU A O 1
ATOM 737 N N . ASP A 1 98 ? 8.734 2.166 -1.433 1 98.94 98 ASP A N 1
ATOM 738 C CA . ASP A 1 98 ? 9.242 3.18 -2.355 1 98.94 98 ASP A CA 1
ATOM 739 C C . ASP A 1 98 ? 9.914 2.533 -3.566 1 98.94 98 ASP A C 1
ATOM 741 O O . ASP A 1 98 ? 10.766 1.653 -3.414 1 98.94 98 ASP A O 1
ATOM 745 N N . PHE A 1 99 ? 9.523 2.951 -4.73 1 98.94 99 PHE A N 1
ATOM 746 C CA . PHE A 1 99 ? 10.094 2.303 -5.902 1 98.94 99 PHE A CA 1
ATOM 747 C C . PHE A 1 99 ? 10.125 3.256 -7.09 1 98.94 99 PHE A C 1
ATOM 749 O O . PHE A 1 99 ? 9.328 4.188 -7.164 1 98.94 99 PHE A O 1
ATOM 756 N N . GLU A 1 100 ? 11.039 2.996 -8.008 1 98.75 100 GLU A N 1
ATOM 757 C CA . GLU A 1 100 ? 11.203 3.803 -9.211 1 98.75 100 GLU A CA 1
ATOM 758 C C . GLU A 1 100 ? 10.117 3.484 -10.242 1 98.75 100 GLU A C 1
ATOM 760 O O . GLU A 1 100 ? 9.742 2.324 -10.414 1 98.75 100 GLU A O 1
ATOM 765 N N . ILE A 1 101 ? 9.68 4.625 -10.93 1 97.19 101 ILE A N 1
ATOM 766 C CA . ILE A 1 101 ? 8.711 4.438 -12 1 97.19 101 ILE A CA 1
ATOM 767 C C . ILE A 1 101 ? 9.203 5.129 -13.273 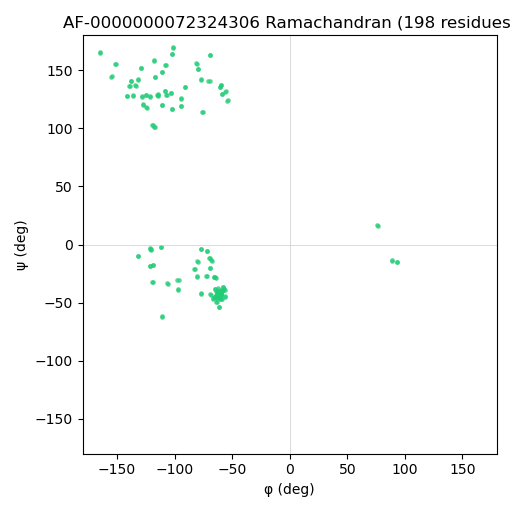1 97.19 101 ILE A C 1
ATOM 769 O O . ILE A 1 101 ? 9.969 6.094 -13.203 1 97.19 101 ILE A O 1
ATOM 773 N N . MET B 1 1 ? -16.578 0.318 -8.172 1 98.31 1 MET B N 1
ATOM 774 C CA . MET B 1 1 ? -15.297 -0.375 -8.32 1 98.31 1 MET B CA 1
ATOM 775 C C . MET B 1 1 ? -14.477 -0.284 -7.043 1 98.31 1 MET B C 1
ATOM 777 O O . MET B 1 1 ? -14.758 0.54 -6.172 1 98.31 1 MET B O 1
ATOM 781 N N . VAL B 1 2 ? -13.586 -1.263 -6.855 1 98.69 2 VAL B N 1
ATOM 782 C CA . VAL B 1 2 ? -12.797 -1.267 -5.625 1 98.69 2 VAL B CA 1
ATOM 783 C C . VAL B 1 2 ? -11.32 -1.471 -5.961 1 98.69 2 VAL B C 1
ATOM 785 O O . VAL B 1 2 ? -10.984 -2.146 -6.938 1 98.69 2 VAL B O 1
ATOM 788 N N . LYS B 1 3 ? -10.539 -0.749 -5.191 1 98.94 3 LYS B N 1
ATOM 789 C CA . LYS B 1 3 ? -9.109 -1.052 -5.152 1 98.94 3 LYS B CA 1
ATOM 790 C C . LYS B 1 3 ? -8.789 -2.057 -4.051 1 98.94 3 LYS B C 1
ATOM 792 O O . LYS B 1 3 ? -9.328 -1.968 -2.945 1 98.94 3 LYS B O 1
ATOM 797 N N . HIS B 1 4 ? -7.984 -3 -4.406 1 98.94 4 HIS B N 1
ATOM 798 C CA . HIS B 1 4 ? -7.375 -3.965 -3.5 1 98.94 4 HIS B CA 1
ATOM 799 C C . HIS B 1 4 ? -5.855 -3.828 -3.488 1 98.94 4 HIS B C 1
ATOM 801 O O . HIS B 1 4 ? -5.176 -4.328 -4.391 1 98.94 4 HIS B O 1
ATOM 807 N N . ILE B 1 5 ? -5.309 -3.164 -2.432 1 99 5 ILE B N 1
ATOM 808 C CA . ILE B 1 5 ? -3.9 -2.795 -2.336 1 99 5 ILE B CA 1
ATOM 809 C C . ILE B 1 5 ? -3.248 -3.547 -1.179 1 99 5 ILE B C 1
ATOM 811 O O . ILE B 1 5 ? -3.756 -3.529 -0.055 1 99 5 ILE B O 1
ATOM 815 N N . ILE B 1 6 ? -2.123 -4.199 -1.473 1 99 6 ILE B N 1
ATOM 816 C CA . ILE B 1 6 ? -1.417 -4.914 -0.417 1 99 6 ILE B CA 1
ATOM 817 C C . ILE B 1 6 ? 0.076 -4.602 -0.492 1 99 6 ILE B C 1
ATOM 819 O O . ILE B 1 6 ? 0.655 -4.566 -1.58 1 99 6 ILE B O 1
ATOM 823 N N . LEU B 1 7 ? 0.65 -4.375 0.653 1 98.94 7 LEU B N 1
ATOM 824 C CA . LEU B 1 7 ? 2.098 -4.449 0.821 1 98.94 7 LEU B CA 1
ATOM 825 C C . LEU B 1 7 ? 2.49 -5.684 1.622 1 98.94 7 LEU B C 1
ATOM 827 O O . LEU B 1 7 ? 1.919 -5.949 2.684 1 98.94 7 LEU B O 1
ATOM 831 N N . TRP B 1 8 ? 3.512 -6.441 1.083 1 98.94 8 TRP B N 1
ATOM 832 C CA . TRP B 1 8 ? 4.043 -7.594 1.806 1 98.94 8 TRP B CA 1
ATOM 833 C C . TRP B 1 8 ? 5.512 -7.383 2.162 1 98.94 8 TRP B C 1
ATOM 835 O O . TRP B 1 8 ? 6.27 -6.805 1.38 1 98.94 8 TRP B O 1
ATOM 845 N N . THR B 1 9 ? 5.848 -7.875 3.311 1 98.88 9 THR B N 1
ATOM 846 C CA . THR B 1 9 ? 7.25 -8.094 3.66 1 98.88 9 THR B CA 1
ATOM 847 C C . THR B 1 9 ? 7.609 -9.57 3.555 1 98.88 9 THR B C 1
ATOM 849 O O . THR B 1 9 ? 6.879 -10.43 4.047 1 98.88 9 THR B O 1
ATOM 852 N N . LEU B 1 10 ? 8.672 -9.867 2.896 1 98.88 10 LEU B N 1
ATOM 853 C CA . LEU B 1 10 ? 9.109 -11.25 2.738 1 98.88 10 LEU B CA 1
ATOM 854 C C . LEU B 1 10 ? 9.859 -11.727 3.98 1 98.88 10 LEU B C 1
ATOM 856 O O . LEU B 1 10 ? 10.375 -10.914 4.75 1 98.88 10 LEU B O 1
ATOM 860 N N . ASN B 1 11 ? 9.859 -13.016 4.164 1 98.69 11 ASN B N 1
ATOM 861 C CA . ASN B 1 11 ? 10.641 -13.641 5.227 1 98.69 11 ASN B CA 1
ATOM 862 C C . ASN B 1 11 ? 12.109 -13.227 5.16 1 98.69 11 ASN B C 1
ATOM 864 O O . ASN B 1 11 ? 12.773 -13.453 4.148 1 98.69 11 ASN B O 1
ATOM 868 N N . PRO B 1 12 ? 12.594 -12.695 6.254 1 97.81 12 PRO B N 1
ATOM 869 C CA . PRO B 1 12 ? 13.969 -12.188 6.23 1 97.81 12 PRO B CA 1
ATOM 870 C C . PRO B 1 12 ? 15.008 -13.297 6.137 1 97.81 12 PRO B C 1
ATOM 872 O O . PRO B 1 12 ? 16.188 -13.031 5.879 1 97.81 12 PRO B O 1
ATOM 875 N N . GLU B 1 13 ? 14.578 -14.523 6.332 1 98.38 13 GLU B N 1
ATOM 876 C CA . GLU B 1 13 ? 15.508 -15.641 6.297 1 98.38 13 GLU B CA 1
ATOM 877 C C . GLU B 1 13 ? 15.82 -16.047 4.859 1 98.38 13 GLU B C 1
ATOM 879 O O . GLU B 1 13 ? 16.766 -16.797 4.613 1 98.38 13 GLU B O 1
ATOM 884 N N . LEU B 1 14 ? 15.031 -15.578 3.955 1 98.44 14 LEU B N 1
ATOM 885 C CA . LEU B 1 14 ? 15.273 -15.875 2.549 1 98.44 14 LEU B CA 1
ATOM 886 C C . LEU B 1 14 ? 16.531 -15.164 2.049 1 98.44 14 LEU B C 1
ATOM 888 O O . LEU B 1 14 ? 16.766 -14.008 2.402 1 98.44 14 LEU B O 1
ATOM 892 N N . SER B 1 15 ? 17.297 -15.875 1.218 1 98.19 15 SER B N 1
ATOM 893 C CA . SER B 1 15 ? 18.406 -15.219 0.545 1 98.19 15 SER B CA 1
ATOM 894 C C . SER B 1 15 ? 17.922 -14.227 -0.499 1 98.19 15 SER B C 1
ATOM 896 O O . SER B 1 15 ? 16.75 -14.25 -0.883 1 98.19 15 SER B O 1
ATOM 898 N N . GLU B 1 16 ? 18.828 -13.352 -0.893 1 96.56 16 GLU B N 1
ATOM 899 C CA . GLU B 1 16 ? 18.453 -12.367 -1.911 1 96.56 16 GLU B CA 1
ATOM 900 C C . GLU B 1 16 ? 17.984 -13.055 -3.193 1 96.56 16 GLU B C 1
ATOM 902 O O . GLU B 1 16 ? 17.047 -12.602 -3.848 1 96.56 16 GLU B O 1
ATOM 907 N N . GLU B 1 17 ? 18.656 -14.102 -3.514 1 97.81 17 GLU B N 1
ATOM 908 C CA . GLU B 1 17 ? 18.266 -14.859 -4.703 1 97.81 17 GLU B CA 1
ATOM 909 C C . GLU B 1 17 ? 16.891 -15.477 -4.539 1 97.81 17 GLU B C 1
ATOM 911 O O . GLU B 1 17 ? 16.062 -15.438 -5.461 1 97.81 17 GLU B O 1
ATOM 916 N N . GLU B 1 18 ? 16.672 -16.078 -3.385 1 98.5 18 GLU B N 1
ATOM 917 C CA . GLU B 1 18 ? 15.352 -16.641 -3.105 1 98.5 18 GLU B CA 1
ATOM 918 C C . GLU B 1 18 ? 14.266 -15.57 -3.152 1 98.5 18 GLU B C 1
ATOM 920 O O . GLU B 1 18 ? 13.172 -15.805 -3.68 1 98.5 18 GLU B O 1
ATOM 925 N N . LYS B 1 19 ? 14.586 -14.438 -2.574 1 98.62 19 LYS B N 1
ATOM 926 C CA . LYS B 1 19 ? 13.617 -13.352 -2.58 1 98.62 19 LYS B CA 1
ATOM 927 C C . LYS B 1 19 ? 13.242 -12.945 -4.008 1 98.62 19 LYS B C 1
ATOM 929 O O . LYS B 1 19 ? 12.078 -12.68 -4.301 1 98.62 19 LYS B O 1
ATOM 934 N N . GLN B 1 20 ? 14.211 -12.922 -4.871 1 98.38 20 GLN B N 1
ATOM 935 C CA . GLN B 1 20 ? 13.938 -12.57 -6.262 1 98.38 20 GLN B CA 1
ATOM 936 C C . GLN B 1 20 ? 13.008 -13.586 -6.914 1 98.38 20 GLN B C 1
ATOM 938 O O . GLN B 1 20 ? 12.078 -13.211 -7.633 1 98.38 20 GLN B O 1
ATOM 943 N N . THR B 1 21 ? 13.281 -14.836 -6.648 1 98.75 21 THR B N 1
ATOM 944 C CA . THR B 1 21 ? 12.453 -15.906 -7.195 1 98.75 21 THR B CA 1
ATOM 945 C C . THR B 1 21 ? 11.031 -15.812 -6.652 1 98.75 21 THR B C 1
ATOM 947 O O . THR B 1 21 ? 10.062 -15.938 -7.41 1 98.75 21 THR B O 1
ATOM 950 N N . VAL B 1 22 ? 11 -15.609 -5.34 1 98.88 22 VAL B N 1
ATOM 951 C CA . VAL B 1 22 ? 9.695 -15.5 -4.691 1 98.88 22 VAL B CA 1
ATOM 952 C C . VAL B 1 22 ? 8.922 -14.32 -5.273 1 98.88 22 VAL B C 1
ATOM 954 O O . VAL B 1 22 ? 7.758 -14.461 -5.656 1 98.88 22 VAL B O 1
ATOM 957 N N . LYS B 1 23 ? 9.562 -13.156 -5.426 1 98.94 23 LYS B N 1
ATOM 958 C CA . LYS B 1 23 ? 8.914 -11.969 -5.965 1 98.94 23 LYS B CA 1
ATOM 959 C C . LYS B 1 23 ? 8.406 -12.211 -7.383 1 98.94 23 LYS B C 1
ATOM 961 O O . LYS B 1 23 ? 7.273 -11.852 -7.715 1 98.94 23 LYS B O 1
ATOM 966 N N . ALA B 1 24 ? 9.219 -12.859 -8.188 1 98.88 24 ALA B N 1
ATOM 967 C CA . ALA B 1 24 ? 8.836 -13.164 -9.562 1 98.88 24 ALA B CA 1
ATOM 968 C C . ALA B 1 24 ? 7.629 -14.102 -9.602 1 98.88 24 ALA B C 1
ATOM 970 O O . ALA B 1 24 ? 6.742 -13.945 -10.445 1 98.88 24 ALA B O 1
ATOM 971 N N . GLY B 1 25 ? 7.609 -15.047 -8.742 1 98.88 25 GLY B N 1
ATOM 972 C CA . GLY B 1 25 ? 6.488 -15.969 -8.641 1 98.88 25 GLY B CA 1
ATOM 973 C C . GLY B 1 25 ? 5.195 -15.297 -8.227 1 98.88 25 GLY B C 1
ATOM 974 O O . GLY B 1 25 ? 4.133 -15.586 -8.773 1 98.88 25 GLY B O 1
ATOM 975 N N . ILE B 1 26 ? 5.27 -14.398 -7.215 1 98.94 26 ILE B N 1
ATOM 976 C CA . ILE B 1 26 ? 4.105 -13.641 -6.773 1 98.94 26 ILE B CA 1
ATOM 977 C C . ILE B 1 26 ? 3.547 -12.828 -7.941 1 98.94 26 ILE B C 1
ATOM 979 O O . ILE B 1 26 ? 2.348 -12.875 -8.219 1 98.94 26 ILE B O 1
ATOM 983 N N . LYS B 1 27 ? 4.418 -12.148 -8.641 1 98.94 27 LYS B N 1
ATOM 984 C CA . LYS B 1 27 ? 4.023 -11.289 -9.75 1 98.94 27 LYS B CA 1
ATOM 985 C C . LYS B 1 27 ? 3.344 -12.094 -10.852 1 98.94 27 LYS B C 1
ATOM 987 O O . LYS B 1 27 ? 2.225 -11.773 -11.266 1 98.94 27 LYS B O 1
ATOM 992 N N . ALA B 1 28 ? 4.035 -13.141 -11.32 1 98.88 28 ALA B N 1
ATOM 993 C CA . ALA B 1 28 ? 3.48 -13.969 -12.398 1 98.88 28 ALA B CA 1
ATOM 994 C C . ALA B 1 28 ? 2.154 -14.594 -11.977 1 98.88 28 ALA B C 1
ATOM 996 O O . ALA B 1 28 ? 1.202 -14.625 -12.758 1 98.88 28 ALA B O 1
ATOM 997 N N . GLY B 1 29 ? 2.107 -15.07 -10.781 1 98.88 29 GLY B N 1
ATOM 998 C CA . GLY B 1 29 ? 0.909 -15.727 -10.289 1 98.88 29 GLY B CA 1
ATOM 999 C C . GLY B 1 29 ? -0.291 -14.805 -10.211 1 98.88 29 GLY B C 1
ATOM 1000 O O . GLY B 1 29 ? -1.368 -15.133 -10.711 1 98.88 29 GLY B O 1
ATOM 1001 N N . LEU B 1 30 ? -0.12 -13.664 -9.617 1 98.94 30 LEU B N 1
ATOM 1002 C CA . LEU B 1 30 ? -1.245 -12.766 -9.367 1 98.94 30 LEU B CA 1
ATOM 1003 C C . LEU B 1 30 ? -1.649 -12.031 -10.641 1 98.94 30 LEU B C 1
ATOM 1005 O O . LEU B 1 30 ? -2.84 -11.891 -10.93 1 98.94 30 LEU B O 1
ATOM 1009 N N . GLU B 1 31 ? -0.707 -11.555 -11.43 1 98.94 31 GLU B N 1
ATOM 1010 C CA . GLU B 1 31 ? -1.049 -10.883 -12.68 1 98.94 31 GLU B CA 1
ATOM 1011 C C . GLU B 1 31 ? -1.699 -11.852 -13.664 1 98.94 31 GLU B C 1
ATOM 1013 O O . GLU B 1 31 ? -2.525 -11.445 -14.484 1 98.94 31 GLU B O 1
ATOM 1018 N N . GLY B 1 32 ? -1.386 -13.102 -13.578 1 98.81 32 GLY B N 1
ATOM 1019 C CA . GLY B 1 32 ? -1.944 -14.125 -14.453 1 98.81 32 GLY B CA 1
ATOM 1020 C C . GLY B 1 32 ? -3.404 -14.422 -14.164 1 98.81 32 GLY B C 1
ATOM 1021 O O . GLY B 1 32 ? -4.059 -15.141 -14.922 1 98.81 32 GLY B O 1
ATOM 1022 N N . LEU B 1 33 ? -3.941 -13.859 -13.156 1 98.88 33 LEU B N 1
ATOM 1023 C CA . LEU B 1 33 ? -5.316 -14.141 -12.766 1 98.88 33 LEU B CA 1
ATOM 1024 C C . LEU B 1 33 ? -6.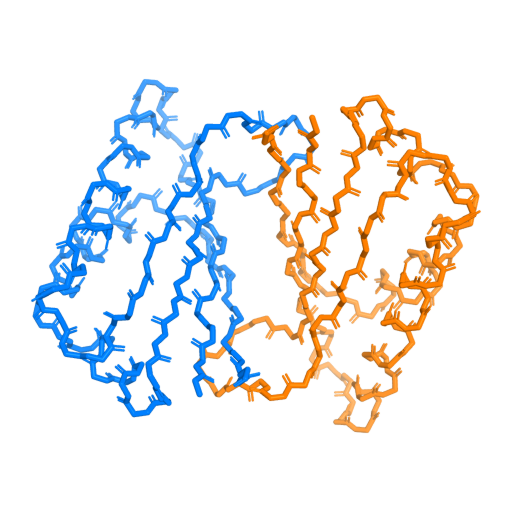301 -13.312 -13.586 1 98.88 33 LEU B C 1
ATOM 1026 O O . LEU B 1 33 ? -7.5 -13.594 -13.594 1 98.88 33 LEU B O 1
ATOM 1030 N N . VAL B 1 34 ? -5.82 -12.203 -14.164 1 98.69 34 VAL B N 1
ATOM 1031 C CA . VAL B 1 34 ? -6.688 -11.383 -15 1 98.69 34 VAL B CA 1
ATOM 1032 C C . VAL B 1 34 ? -7.223 -12.211 -16.156 1 98.69 34 VAL B C 1
ATOM 1034 O O . VAL B 1 34 ? -6.465 -12.914 -16.844 1 98.69 34 VAL B O 1
ATOM 1037 N N . GLY B 1 35 ? -8.539 -12.172 -16.344 1 98.25 35 GLY B N 1
ATOM 1038 C CA . GLY B 1 35 ? -9.164 -12.977 -17.375 1 98.25 35 GLY B CA 1
ATOM 1039 C C . GLY B 1 35 ? -9.656 -14.32 -16.875 1 98.25 35 GLY B C 1
ATOM 1040 O O . GLY B 1 35 ? -10.453 -14.984 -17.531 1 98.25 35 GLY B O 1
ATOM 1041 N N . LYS B 1 36 ? -9.195 -14.703 -15.703 1 98.5 36 LYS B N 1
ATOM 1042 C CA . LYS B 1 36 ? -9.578 -16 -15.156 1 98.5 36 LYS B CA 1
ATOM 1043 C C . LYS B 1 36 ? -10.57 -15.844 -14.016 1 98.5 36 LYS B C 1
ATOM 1045 O O . LYS B 1 36 ? -11.398 -16.734 -13.773 1 98.5 36 LYS B O 1
ATOM 1050 N N . VAL B 1 37 ? -10.438 -14.805 -13.297 1 98.62 37 VAL B N 1
ATOM 1051 C CA . VAL B 1 37 ? -11.289 -14.547 -12.141 1 98.62 37 VAL B CA 1
ATOM 1052 C C . VAL B 1 37 ? -12.352 -13.508 -12.492 1 98.62 37 VAL B C 1
ATOM 1054 O O . VAL B 1 37 ? -12.016 -12.359 -12.805 1 98.62 37 VAL B O 1
ATOM 1057 N N . PRO B 1 38 ? -13.586 -13.875 -12.453 1 98.56 38 PRO B N 1
ATOM 1058 C CA . PRO B 1 38 ? -14.641 -12.914 -12.797 1 98.56 38 PRO B CA 1
ATOM 1059 C C . PRO B 1 38 ? -14.57 -11.641 -11.961 1 98.56 38 PRO B C 1
ATOM 1061 O O . PRO B 1 38 ? -14.414 -11.711 -10.734 1 98.56 38 PRO B O 1
ATOM 1064 N N . GLY B 1 39 ? -14.648 -10.453 -12.633 1 98.75 39 GLY B N 1
ATOM 1065 C CA . GLY B 1 39 ? -14.727 -9.188 -11.93 1 98.75 39 GLY B CA 1
ATOM 1066 C C . GLY B 1 39 ? -13.367 -8.594 -11.617 1 98.75 39 GLY B C 1
ATOM 1067 O O . GLY B 1 39 ? -13.273 -7.461 -11.141 1 98.75 39 GLY B O 1
ATOM 1068 N N . LEU B 1 40 ? -12.32 -9.391 -11.75 1 98.88 40 LEU B N 1
ATOM 1069 C CA . LEU B 1 40 ? -10.969 -8.859 -11.641 1 98.88 40 LEU B CA 1
ATOM 1070 C C . LEU B 1 40 ? -10.578 -8.094 -12.898 1 98.88 40 LEU B C 1
ATOM 1072 O O . LEU B 1 40 ? -10.375 -8.695 -13.961 1 98.88 40 LEU B O 1
ATOM 1076 N N . LEU B 1 41 ? -10.391 -6.805 -12.773 1 98.88 41 LEU B N 1
ATOM 1077 C CA . LEU B 1 41 ? -10.266 -5.953 -13.953 1 98.88 41 LEU B CA 1
ATOM 1078 C C . LEU B 1 41 ? -8.797 -5.703 -14.281 1 98.88 41 LEU B C 1
ATOM 1080 O O . LEU B 1 41 ? -8.43 -5.609 -15.461 1 98.88 41 LEU B O 1
ATOM 1084 N N . ASP B 1 42 ? -8.016 -5.535 -13.289 1 98.81 42 ASP B N 1
ATOM 1085 C CA . ASP B 1 42 ? -6.613 -5.191 -13.469 1 98.81 42 ASP B CA 1
ATOM 1086 C C . ASP B 1 42 ? -5.777 -5.629 -12.266 1 98.81 42 ASP B C 1
ATOM 1088 O O . ASP B 1 42 ? -6.262 -5.617 -11.133 1 98.81 42 ASP B O 1
ATOM 1092 N N . VAL B 1 43 ? -4.551 -6.055 -12.531 1 98.94 43 VAL B N 1
ATOM 1093 C CA . VAL B 1 43 ? -3.588 -6.402 -11.492 1 98.94 43 VAL B CA 1
ATOM 1094 C C . VAL B 1 43 ? -2.191 -5.945 -11.906 1 98.94 43 VAL B C 1
ATOM 1096 O O . VAL B 1 43 ? -1.729 -6.258 -13.008 1 98.94 43 VAL B O 1
ATOM 1099 N N . LYS B 1 44 ? -1.555 -5.254 -11.109 1 98.88 44 LYS B N 1
ATOM 1100 C CA . LYS B 1 44 ? -0.136 -4.926 -11.219 1 98.88 44 LYS B CA 1
ATOM 1101 C C . LYS B 1 44 ? 0.608 -5.258 -9.93 1 98.88 44 LYS B C 1
ATOM 1103 O O . LYS B 1 44 ? 0.176 -4.871 -8.844 1 98.88 44 LYS B O 1
ATOM 1108 N N . VAL B 1 45 ? 1.639 -5.988 -10.047 1 98.94 45 VAL B N 1
ATOM 1109 C CA . VAL B 1 45 ? 2.498 -6.297 -8.906 1 98.94 45 VAL B CA 1
ATOM 1110 C C . VAL B 1 45 ? 3.846 -5.598 -9.078 1 98.94 45 VAL B C 1
ATOM 1112 O O . VAL B 1 45 ? 4.555 -5.828 -10.062 1 98.94 45 VAL B O 1
ATOM 1115 N N . HIS B 1 46 ? 4.18 -4.75 -8.141 1 98.88 46 HIS B N 1
ATOM 1116 C CA . HIS B 1 46 ? 5.438 -4.012 -8.18 1 98.88 46 HIS B CA 1
ATOM 1117 C C . HIS B 1 46 ? 6.52 -4.727 -7.371 1 98.88 46 HIS B C 1
ATOM 1119 O O . HIS B 1 46 ? 6.418 -4.836 -6.148 1 98.88 46 HIS B O 1
ATOM 1125 N N . ILE B 1 47 ? 7.637 -5.117 -8.07 1 98.75 47 ILE B N 1
ATOM 1126 C CA . ILE B 1 47 ? 8.711 -5.844 -7.406 1 98.75 47 ILE B CA 1
ATOM 1127 C C . ILE B 1 47 ? 10.055 -5.207 -7.754 1 98.75 47 ILE B C 1
ATOM 1129 O O . ILE B 1 47 ? 11.078 -5.539 -7.148 1 98.75 47 ILE B O 1
ATOM 1133 N N . ASP B 1 48 ? 10.102 -4.289 -8.695 1 98 48 ASP B N 1
ATOM 1134 C CA . ASP B 1 48 ? 11.352 -3.73 -9.211 1 98 48 ASP B CA 1
ATOM 1135 C C . ASP B 1 48 ? 11.547 -2.291 -8.734 1 98 48 ASP B C 1
ATOM 1137 O O . ASP B 1 48 ? 10.578 -1.603 -8.414 1 98 48 ASP B O 1
ATOM 1141 N N . GLY B 1 49 ? 12.82 -1.867 -8.672 1 98.25 49 GLY B N 1
ATOM 1142 C CA . GLY B 1 49 ? 13.125 -0.467 -8.422 1 98.25 49 GLY B CA 1
ATOM 1143 C C . GLY B 1 49 ? 12.945 -0.067 -6.969 1 98.25 49 GLY B C 1
ATOM 1144 O O . GLY B 1 49 ? 12.836 1.121 -6.652 1 98.25 49 GLY B O 1
ATOM 1145 N N . ARG B 1 50 ? 12.875 -1.077 -6.117 1 98.56 50 ARG B N 1
ATOM 1146 C CA . ARG B 1 50 ? 12.688 -0.827 -4.691 1 98.56 50 ARG B CA 1
ATOM 1147 C C . ARG B 1 50 ? 13.828 0.016 -4.133 1 98.56 50 ARG B C 1
ATOM 1149 O O . ARG B 1 50 ? 15 -0.237 -4.43 1 98.56 50 ARG B O 1
ATOM 1156 N N . LEU B 1 51 ? 13.477 0.971 -3.307 1 98.81 51 LEU B N 1
ATOM 1157 C CA . LEU B 1 51 ? 14.469 1.85 -2.699 1 98.81 51 LEU B CA 1
ATOM 1158 C C . LEU B 1 51 ? 14.75 1.438 -1.257 1 98.81 51 LEU B C 1
ATOM 1160 O O . LEU B 1 51 ? 13.922 0.776 -0.625 1 98.81 51 LEU B O 1
ATOM 1164 N N . ALA B 1 52 ? 15.844 1.908 -0.677 1 97.62 52 ALA B N 1
ATOM 1165 C CA . ALA B 1 52 ? 16.312 1.524 0.651 1 97.62 52 ALA B CA 1
ATOM 1166 C C . ALA B 1 52 ? 15.383 2.051 1.738 1 97.62 52 ALA B C 1
ATOM 1168 O O . ALA B 1 52 ? 15.359 1.521 2.852 1 97.62 52 ALA B O 1
ATOM 1169 N N . SER B 1 53 ? 14.594 3.045 1.424 1 98.56 53 SER B N 1
ATOM 1170 C CA . SER B 1 53 ? 13.695 3.658 2.395 1 98.56 53 SER B CA 1
ATOM 1171 C C . SER B 1 53 ? 12.461 2.791 2.631 1 98.56 53 SER B C 1
ATOM 1173 O O . SER B 1 53 ? 11.664 3.066 3.531 1 98.56 53 SER B O 1
ATOM 1175 N N . SER B 1 54 ? 12.359 1.694 1.885 1 98.81 54 SER B N 1
ATOM 1176 C CA . SER B 1 54 ? 11.211 0.802 2.01 1 98.81 54 SER B CA 1
ATOM 1177 C C . SER B 1 54 ? 11.352 -0.121 3.215 1 98.81 54 SER B C 1
ATOM 1179 O O . SER B 1 54 ? 12.469 -0.495 3.586 1 98.81 54 SER B O 1
ATOM 1181 N N . ASN B 1 55 ? 10.234 -0.528 3.783 1 98.62 55 ASN B N 1
ATOM 1182 C CA . ASN B 1 55 ? 10.266 -1.645 4.723 1 98.62 55 ASN B CA 1
ATOM 1183 C C . ASN B 1 55 ? 9.359 -2.783 4.266 1 98.62 55 ASN B C 1
ATOM 1185 O O . ASN B 1 55 ? 9.203 -3.781 4.973 1 98.62 55 ASN B O 1
ATOM 1189 N N . ALA B 1 56 ? 8.625 -2.643 3.172 1 98.81 56 ALA B N 1
ATOM 1190 C CA . ALA B 1 56 ? 7.945 -3.729 2.477 1 98.81 56 ALA B CA 1
ATOM 1191 C C . ALA B 1 56 ? 8.719 -4.16 1.234 1 98.81 56 ALA B C 1
ATOM 1193 O O . ALA B 1 56 ? 9.664 -3.482 0.819 1 98.81 56 ALA B O 1
ATOM 1194 N N . ASP B 1 57 ? 8.297 -5.301 0.649 1 98.88 57 ASP B N 1
ATOM 1195 C CA . ASP B 1 57 ? 9.094 -5.879 -0.428 1 98.88 57 ASP B CA 1
ATOM 1196 C C . ASP B 1 57 ? 8.289 -5.945 -1.728 1 98.88 57 ASP B C 1
ATOM 1198 O O . ASP B 1 57 ? 8.859 -5.898 -2.818 1 98.88 57 ASP B O 1
ATOM 1202 N N . VAL B 1 58 ? 6.992 -6.141 -1.624 1 98.94 58 VAL B N 1
ATOM 1203 C CA . VAL B 1 58 ? 6.125 -6.371 -2.773 1 98.94 58 VAL B CA 1
ATOM 1204 C C . VAL B 1 58 ? 4.828 -5.582 -2.611 1 98.94 58 VAL B C 1
ATOM 1206 O O . VAL B 1 58 ? 4.262 -5.523 -1.518 1 98.94 58 VAL B O 1
ATOM 1209 N N . MET B 1 59 ? 4.367 -5.039 -3.703 1 99 59 MET B N 1
ATOM 1210 C CA . MET B 1 59 ? 3.076 -4.359 -3.67 1 99 59 MET B CA 1
ATOM 1211 C C . MET B 1 59 ? 2.129 -4.938 -4.715 1 99 59 MET B C 1
ATOM 1213 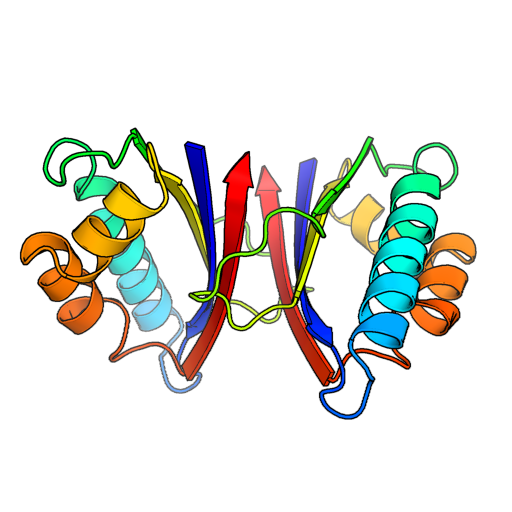O O . MET B 1 59 ? 2.49 -5.051 -5.891 1 99 59 MET B O 1
ATOM 1217 N N . LEU B 1 60 ? 0.947 -5.281 -4.254 1 99 60 LEU B N 1
ATOM 1218 C CA . LEU B 1 60 ? -0.175 -5.566 -5.141 1 99 60 LEU B CA 1
ATOM 1219 C C . LEU B 1 60 ? -1.038 -4.324 -5.34 1 99 60 LEU B C 1
ATOM 1221 O O . LEU B 1 60 ? -1.432 -3.676 -4.367 1 99 60 LEU B O 1
ATOM 1225 N N . ASP B 1 61 ? -1.27 -3.945 -6.527 1 98.94 61 ASP B N 1
ATOM 1226 C CA . ASP B 1 61 ? -2.252 -2.947 -6.941 1 98.94 61 ASP B CA 1
ATOM 1227 C C . ASP B 1 61 ? -3.281 -3.551 -7.891 1 98.94 61 ASP B C 1
ATOM 1229 O O . ASP B 1 61 ? -3.002 -3.744 -9.078 1 98.94 61 ASP B O 1
ATOM 1233 N N . SER B 1 62 ? -4.5 -3.85 -7.391 1 98.94 62 SER B N 1
ATOM 1234 C CA . SER B 1 62 ? -5.512 -4.488 -8.227 1 98.94 62 SER B CA 1
ATOM 1235 C C . SER B 1 62 ? -6.84 -3.738 -8.156 1 98.94 62 SER B C 1
ATOM 1237 O O . SER B 1 62 ? -7.098 -3.006 -7.199 1 98.94 62 SER B O 1
ATOM 1239 N N . THR B 1 63 ? -7.594 -3.852 -9.258 1 98.94 63 THR B N 1
ATOM 1240 C CA . THR B 1 63 ? -8.914 -3.254 -9.375 1 98.94 63 THR B CA 1
ATOM 1241 C C . THR B 1 63 ? -9.969 -4.32 -9.656 1 98.94 63 THR B C 1
ATOM 1243 O O . THR B 1 63 ? -9.797 -5.152 -10.555 1 98.94 63 THR B O 1
ATOM 1246 N N . LEU B 1 64 ? -11 -4.328 -8.859 1 98.94 64 LEU B N 1
ATOM 1247 C CA . LEU B 1 64 ? -12.133 -5.23 -9.039 1 98.94 64 LEU B CA 1
ATOM 1248 C C . LEU B 1 64 ? -13.414 -4.449 -9.297 1 98.94 64 LEU B C 1
ATOM 1250 O O . LEU B 1 64 ? -13.547 -3.305 -8.852 1 98.94 64 LEU B O 1
ATOM 1254 N N . GLU B 1 65 ? -14.359 -5.07 -9.883 1 98.75 65 GLU B N 1
ATOM 1255 C CA . GLU B 1 65 ? -15.578 -4.406 -10.336 1 98.75 65 GLU B CA 1
ATOM 1256 C C . GLU B 1 65 ? -16.469 -4.023 -9.164 1 98.75 65 GLU B C 1
ATOM 1258 O O . GLU B 1 65 ? -17.328 -3.141 -9.289 1 98.75 65 GLU B O 1
ATOM 1263 N N . SER B 1 66 ? -16.391 -4.715 -8.094 1 98.75 66 SER B N 1
ATOM 1264 C CA . SER B 1 66 ? -17.25 -4.492 -6.926 1 98.75 66 SER B CA 1
ATOM 1265 C C . SER B 1 66 ? -16.688 -5.199 -5.691 1 98.75 66 SER B C 1
ATOM 1267 O O . SER B 1 66 ? -15.75 -5.992 -5.793 1 98.75 66 SER B O 1
ATOM 1269 N N . GLU B 1 67 ? -17.219 -4.793 -4.559 1 98.75 67 GLU B N 1
ATOM 1270 C CA . GLU B 1 67 ? -16.891 -5.512 -3.336 1 98.75 67 GLU B CA 1
ATOM 1271 C C . GLU B 1 67 ? -17.219 -6.996 -3.453 1 98.75 67 GLU B C 1
ATOM 1273 O O . GLU B 1 67 ? -16.5 -7.848 -2.938 1 98.75 67 GLU B O 1
ATOM 1278 N N . GLU B 1 68 ? -18.375 -7.242 -4.117 1 98.69 68 GLU B N 1
ATOM 1279 C CA . GLU B 1 68 ? -18.766 -8.633 -4.34 1 98.69 68 GLU B CA 1
ATOM 1280 C C . GLU B 1 68 ? -17.719 -9.367 -5.172 1 98.69 68 GLU B C 1
ATOM 1282 O O . GLU B 1 68 ? -17.406 -10.531 -4.895 1 98.69 68 GLU B O 1
ATOM 1287 N N . ALA B 1 69 ? -17.234 -8.719 -6.141 1 98.81 69 ALA B N 1
ATOM 1288 C CA . ALA B 1 69 ? -16.172 -9.305 -6.957 1 98.81 69 ALA B CA 1
ATOM 1289 C C . ALA B 1 69 ? -14.93 -9.586 -6.121 1 98.81 69 ALA B C 1
ATOM 1291 O O . ALA B 1 69 ? -14.25 -10.594 -6.316 1 98.81 69 ALA B O 1
ATOM 1292 N N . LEU B 1 70 ? -14.594 -8.68 -5.176 1 98.88 70 LEU B N 1
ATOM 1293 C CA . LEU B 1 70 ? -13.445 -8.883 -4.293 1 98.88 70 LEU B CA 1
ATOM 1294 C C . LEU B 1 70 ? -13.648 -10.125 -3.428 1 98.88 70 LEU B C 1
ATOM 1296 O O . LEU B 1 70 ? -12.719 -10.922 -3.26 1 98.88 70 LEU B O 1
ATOM 1300 N N . LYS B 1 71 ? -14.844 -10.273 -2.943 1 98.75 71 LYS B N 1
ATOM 1301 C CA . LYS B 1 71 ? -15.148 -11.461 -2.148 1 98.75 71 LYS B CA 1
ATOM 1302 C C . LYS B 1 71 ? -15.008 -12.727 -2.982 1 98.75 71 LYS B C 1
ATOM 1304 O O . LYS B 1 71 ? -14.477 -13.734 -2.508 1 98.75 71 LYS B O 1
ATOM 1309 N N . GLY B 1 72 ? -15.523 -12.688 -4.18 1 98.75 72 GLY B N 1
ATOM 1310 C CA . GLY B 1 72 ? -15.367 -13.805 -5.098 1 98.75 72 GLY B CA 1
ATOM 1311 C C . GLY B 1 72 ? -13.922 -14.109 -5.426 1 98.75 72 GLY B C 1
ATOM 1312 O O . GLY B 1 72 ? -13.516 -15.273 -5.453 1 98.75 72 GLY B O 1
ATOM 1313 N N . TYR B 1 73 ? -13.203 -13.086 -5.664 1 98.88 73 TYR B N 1
ATOM 1314 C CA . TYR B 1 73 ? -11.766 -13.18 -5.922 1 98.88 73 TYR B CA 1
ATOM 1315 C C . TYR B 1 73 ? -11.055 -13.891 -4.777 1 98.88 73 TYR B C 1
ATOM 1317 O O . TYR B 1 73 ? -10.242 -14.789 -5.004 1 98.88 73 TYR B O 1
ATOM 1325 N N . ALA B 1 74 ? -11.32 -13.594 -3.58 1 98.75 74 ALA B N 1
ATOM 1326 C CA . ALA B 1 74 ? -10.625 -14.078 -2.393 1 98.75 74 ALA B CA 1
ATOM 1327 C C . ALA B 1 74 ? -10.781 -15.594 -2.24 1 98.75 74 ALA B C 1
ATOM 1329 O O . ALA B 1 74 ? -9.883 -16.266 -1.729 1 98.75 74 ALA B O 1
ATOM 1330 N N . VAL B 1 75 ? -11.938 -16.094 -2.766 1 98.69 75 VAL B N 1
ATOM 1331 C CA . VAL B 1 75 ? -12.195 -17.5 -2.531 1 98.69 75 VAL B CA 1
ATOM 1332 C C . VAL B 1 75 ? -12.094 -18.281 -3.846 1 98.69 75 VAL B C 1
ATOM 1334 O O . VAL B 1 75 ? -12.359 -19.484 -3.891 1 98.69 75 VAL B O 1
ATOM 1337 N N . HIS B 1 76 ? -11.852 -17.609 -4.914 1 98.81 76 HIS B N 1
ATOM 1338 C CA . HIS B 1 76 ? -11.711 -18.281 -6.203 1 98.81 76 HIS B CA 1
ATOM 1339 C C . HIS B 1 76 ? -10.562 -19.281 -6.18 1 98.81 76 HIS B C 1
ATOM 1341 O O . HIS B 1 76 ? -9.469 -18.969 -5.711 1 98.81 76 HIS B O 1
ATOM 1347 N N . PRO B 1 77 ? -10.734 -20.469 -6.703 1 98.75 77 PRO B N 1
ATOM 1348 C CA . PRO B 1 77 ? -9.711 -21.516 -6.605 1 98.75 77 PRO B CA 1
ATOM 1349 C C . PRO B 1 77 ? -8.375 -21.094 -7.207 1 98.75 77 PRO B C 1
ATOM 1351 O O . PRO B 1 77 ? -7.316 -21.422 -6.66 1 98.75 77 PRO B O 1
ATOM 1354 N N . GLU B 1 78 ? -8.391 -20.359 -8.258 1 98.75 78 GLU B N 1
ATOM 1355 C CA . GLU B 1 78 ? -7.152 -19.938 -8.891 1 98.75 78 GLU B CA 1
ATOM 1356 C C . GLU B 1 78 ? -6.395 -18.938 -8.016 1 98.75 78 GLU B C 1
ATOM 1358 O O . GLU B 1 78 ? -5.168 -18.984 -7.926 1 98.75 78 GLU B O 1
ATOM 1363 N N . HIS B 1 79 ? -7.117 -18.016 -7.441 1 98.88 79 HIS B N 1
ATOM 1364 C CA . HIS B 1 79 ? -6.457 -17.094 -6.52 1 98.88 79 HIS B CA 1
ATOM 1365 C C . HIS B 1 79 ? -5.922 -17.828 -5.297 1 98.88 79 HIS B C 1
ATOM 1367 O O . HIS B 1 79 ? -4.793 -17.578 -4.867 1 98.88 79 HIS B O 1
ATOM 1373 N N . VAL B 1 80 ? -6.727 -18.703 -4.738 1 98.88 80 VAL B N 1
ATOM 1374 C CA . VAL B 1 80 ? -6.344 -19.453 -3.539 1 98.88 80 VAL B CA 1
ATOM 1375 C C . VAL B 1 80 ? -5.07 -20.25 -3.811 1 98.88 80 VAL B C 1
ATOM 1377 O O . VAL B 1 80 ? -4.176 -20.312 -2.961 1 98.88 80 VAL B O 1
ATOM 1380 N N . ALA B 1 81 ? -4.961 -20.797 -4.973 1 98.81 81 ALA B N 1
ATOM 1381 C CA . ALA B 1 81 ? -3.766 -21.562 -5.336 1 98.81 81 ALA B CA 1
ATOM 1382 C C . ALA B 1 81 ? -2.527 -20.672 -5.328 1 98.81 81 ALA B C 1
ATOM 1384 O O . ALA B 1 81 ? -1.485 -21.047 -4.789 1 98.81 81 ALA B O 1
ATOM 1385 N N . VAL B 1 82 ? -2.623 -19.516 -5.891 1 98.88 82 VAL B N 1
ATOM 1386 C CA . VAL B 1 82 ? -1.498 -18.594 -5.93 1 98.88 82 VAL B CA 1
ATOM 1387 C C . VAL B 1 82 ? -1.169 -18.109 -4.516 1 98.88 82 VAL B C 1
ATOM 1389 O O . VAL B 1 82 ? -0.005 -18.109 -4.109 1 98.88 82 VAL B O 1
ATOM 1392 N N . ALA B 1 83 ? -2.168 -17.719 -3.746 1 98.88 83 ALA B N 1
ATOM 1393 C CA . ALA B 1 83 ? -1.986 -17.203 -2.391 1 98.88 83 ALA B CA 1
ATOM 1394 C C . ALA B 1 83 ? -1.3 -18.234 -1.501 1 98.88 83 ALA B C 1
ATOM 1396 O O . ALA B 1 83 ? -0.339 -17.922 -0.796 1 98.88 83 ALA B O 1
ATOM 1397 N N . ASN B 1 84 ? -1.752 -19.469 -1.63 1 98.81 84 ASN B N 1
ATOM 1398 C CA . ASN B 1 84 ? -1.236 -20.516 -0.769 1 98.81 84 ASN B CA 1
ATOM 1399 C C . ASN B 1 84 ? 0.113 -21.031 -1.262 1 98.81 84 ASN B C 1
ATOM 1401 O O . ASN B 1 84 ? 0.94 -21.484 -0.465 1 98.81 84 ASN B O 1
ATOM 1405 N N . GLY B 1 85 ? 0.362 -20.969 -2.475 1 98.75 85 GLY B N 1
ATOM 1406 C CA . GLY B 1 85 ? 1.551 -21.562 -3.055 1 98.75 85 GLY B CA 1
ATOM 1407 C C . GLY B 1 85 ? 2.691 -20.578 -3.24 1 98.75 85 GLY B C 1
ATOM 1408 O O . GLY B 1 85 ? 3.861 -20.969 -3.158 1 98.75 85 GLY B O 1
ATOM 1409 N N . LYS B 1 86 ? 2.328 -19.281 -3.477 1 98.75 86 LYS B N 1
ATOM 1410 C CA . LYS B 1 86 ? 3.371 -18.359 -3.902 1 98.75 86 LYS B CA 1
ATOM 1411 C C . LYS B 1 86 ? 3.494 -17.188 -2.934 1 98.75 86 LYS B C 1
ATOM 1413 O O . LYS B 1 86 ? 4.535 -16.531 -2.875 1 98.75 86 LYS B O 1
ATOM 1418 N N . VAL B 1 87 ? 2.541 -16.906 -2.125 1 98.88 87 VAL B N 1
ATOM 1419 C CA . VAL B 1 87 ? 2.559 -15.688 -1.316 1 98.88 87 VAL B CA 1
ATOM 1420 C C . VAL B 1 87 ? 2.742 -16.047 0.156 1 98.88 87 VAL B C 1
ATOM 1422 O O . VAL B 1 87 ? 3.811 -15.828 0.729 1 98.88 87 VAL B O 1
ATOM 1425 N N . ARG B 1 88 ? 1.836 -16.781 0.737 1 98.81 88 ARG B N 1
ATOM 1426 C CA . ARG B 1 88 ? 1.692 -16.969 2.18 1 98.81 88 ARG B CA 1
ATOM 1427 C C . ARG B 1 88 ? 2.902 -17.688 2.766 1 98.81 88 ARG B C 1
ATOM 1429 O O . ARG B 1 88 ? 3.377 -17.328 3.848 1 98.81 88 ARG B O 1
ATOM 1436 N N . PRO B 1 89 ? 3.477 -18.656 2.105 1 98.69 89 PRO B N 1
ATOM 1437 C CA . PRO B 1 89 ? 4.613 -19.344 2.723 1 98.69 89 PRO B CA 1
ATOM 1438 C C . PRO B 1 89 ? 5.848 -18.453 2.842 1 98.69 89 PRO B C 1
ATOM 1440 O O . PRO B 1 89 ? 6.773 -18.766 3.588 1 98.69 89 PRO B O 1
ATOM 1443 N N . TYR B 1 90 ? 5.863 -17.312 2.168 1 98.81 90 TYR B N 1
ATOM 1444 C CA . TYR B 1 90 ? 7.125 -16.578 2.018 1 98.81 90 TYR B CA 1
ATOM 1445 C C . TYR B 1 90 ? 7.023 -15.18 2.607 1 98.81 90 TYR B C 1
ATOM 1447 O O . TYR B 1 90 ? 8 -14.43 2.604 1 98.81 90 TYR B O 1
ATOM 1455 N N . THR B 1 91 ? 5.855 -14.812 3.066 1 98.81 91 THR B N 1
ATOM 1456 C CA . THR B 1 91 ? 5.645 -13.477 3.598 1 98.81 91 THR B CA 1
ATOM 1457 C C . THR B 1 91 ? 5.422 -13.516 5.105 1 98.81 91 THR B C 1
ATOM 1459 O O . THR B 1 91 ? 4.844 -14.477 5.629 1 98.81 91 THR B O 1
ATOM 1462 N N . VAL B 1 92 ? 5.875 -12.414 5.797 1 98.69 92 VAL B N 1
ATOM 1463 C CA . VAL B 1 92 ? 5.77 -12.398 7.25 1 98.69 92 VAL B CA 1
ATOM 1464 C C . VAL B 1 92 ? 4.875 -11.242 7.691 1 98.69 92 VAL B C 1
ATOM 1466 O O . VAL B 1 92 ? 4.449 -11.18 8.852 1 98.69 92 VAL B O 1
ATOM 1469 N N . GLN B 1 93 ? 4.676 -10.328 6.812 1 98.5 93 GLN B N 1
ATOM 1470 C CA . GLN B 1 93 ? 3.777 -9.211 7.105 1 98.5 93 GLN B CA 1
ATOM 1471 C C . GLN B 1 93 ? 2.918 -8.867 5.895 1 98.5 93 GLN B C 1
ATOM 1473 O O . GLN B 1 93 ? 3.408 -8.844 4.762 1 98.5 93 GLN B O 1
ATOM 1478 N N . ARG B 1 94 ? 1.675 -8.648 6.16 1 98.88 94 ARG B N 1
ATOM 1479 C CA . ARG B 1 94 ? 0.692 -8.219 5.172 1 98.88 94 ARG B CA 1
ATOM 1480 C C . ARG B 1 94 ? -0.047 -6.973 5.645 1 98.88 94 ARG B C 1
ATOM 1482 O O . ARG B 1 94 ? -0.619 -6.961 6.738 1 98.88 94 ARG B O 1
ATOM 1489 N N . SER B 1 95 ? 0.028 -5.93 4.93 1 98.94 95 SER B N 1
ATOM 1490 C CA . SER B 1 95 ? -0.817 -4.754 5.109 1 98.94 95 SER B CA 1
ATOM 1491 C C . SER B 1 95 ? -1.733 -4.547 3.906 1 98.94 95 SER B C 1
ATOM 1493 O O . SER B 1 95 ? -1.272 -4.527 2.764 1 98.94 95 SER B O 1
ATOM 1495 N N . CYS B 1 96 ? -3.012 -4.383 4.172 1 98.94 96 CYS B N 1
ATOM 1496 C CA . CYS B 1 96 ? -4.008 -4.375 3.105 1 98.94 96 CYS B CA 1
ATOM 1497 C C . CYS B 1 96 ? -5.016 -3.252 3.314 1 98.94 96 CYS B C 1
ATOM 1499 O O . CYS B 1 96 ? -5.539 -3.076 4.418 1 98.94 96 CYS B O 1
ATOM 1501 N N . LEU B 1 97 ? -5.207 -2.475 2.309 1 98.94 97 LEU B N 1
ATOM 1502 C CA . LEU B 1 97 ? -6.309 -1.519 2.281 1 98.94 97 LEU B CA 1
ATOM 1503 C C . LEU B 1 97 ? -7.168 -1.719 1.04 1 98.94 97 LEU B C 1
ATOM 1505 O O . LEU B 1 97 ? -6.684 -1.584 -0.086 1 98.94 97 LEU B O 1
ATOM 1509 N N . ASP B 1 98 ? -8.406 -2.049 1.271 1 98.94 98 ASP B N 1
ATOM 1510 C CA . ASP B 1 98 ? -9.438 -2.154 0.247 1 98.94 98 ASP B CA 1
ATOM 1511 C C . ASP B 1 98 ? -10.422 -0.988 0.339 1 98.94 98 ASP B C 1
ATOM 1513 O O . ASP B 1 98 ? -10.938 -0.69 1.418 1 98.94 98 ASP B O 1
ATOM 1517 N N . PHE B 1 99 ? -10.641 -0.344 -0.768 1 98.94 99 PHE B N 1
ATOM 1518 C CA . PHE B 1 99 ? -11.523 0.816 -0.692 1 98.94 99 PHE B CA 1
ATOM 1519 C C . PHE B 1 99 ? -12.242 1.035 -2.016 1 98.94 99 PHE B C 1
ATOM 1521 O O . PHE B 1 99 ? -11.75 0.641 -3.074 1 98.94 99 PHE B O 1
ATOM 1528 N N . GLU B 1 100 ? -13.391 1.685 -1.947 1 98.75 100 GLU B N 1
ATOM 1529 C CA . GLU B 1 100 ? -14.211 1.991 -3.117 1 98.75 100 GLU B CA 1
ATOM 1530 C C . GLU B 1 100 ? -13.633 3.164 -3.904 1 98.75 100 GLU B C 1
ATOM 1532 O O . GLU B 1 100 ? -13.148 4.137 -3.316 1 98.75 100 GLU B O 1
ATOM 1537 N N . ILE B 1 101 ? -13.75 2.982 -5.273 1 97.25 101 ILE B N 1
ATOM 1538 C CA . ILE B 1 101 ? -13.312 4.078 -6.133 1 97.25 101 ILE B CA 1
ATOM 1539 C C . ILE B 1 101 ? -14.422 4.445 -7.109 1 97.25 101 ILE B C 1
ATOM 1541 O O . ILE B 1 101 ? -15.258 3.602 -7.457 1 97.25 101 ILE B O 1
#

Radius of gyration: 17.04 Å; Cα contacts (8 Å, |Δi|>4): 427; chains: 2; bounding box: 37×45×39 Å

Sequence (202 aa):
MVKHIILWTLNPELSEEEKQTVKAGIKAGLEGLVGKVPGLLDVKVHIDGRLASSNADVMLDSTLESEEALKGYAVHPEHVAVANGKVRPYTVQRSCLDFEIMVKHIILWTLNPELSEEEKQTVKAGIKAGLEGLVGKVPGLLDVKVHIDGRLASSNADVMLDSTLESEEALKGYAVHPEHVAVANGKVRPYTVQRSCLDFEI

Solvent-accessible surface area (backbone atoms only — not comparable to full-atom values): 10401 Å² total; per-residue (Å²): 65,24,39,46,35,34,41,28,24,58,44,82,84,52,49,73,68,52,45,52,53,44,49,52,45,37,34,56,47,56,43,61,38,55,86,70,41,75,48,44,73,44,56,45,58,50,66,62,56,68,43,88,88,28,74,36,59,37,34,43,47,30,35,24,60,28,69,66,27,47,56,49,41,66,68,30,67,70,48,40,48,35,43,62,71,43,38,57,83,47,43,74,42,80,45,29,44,27,26,53,100,64,24,39,48,34,34,40,29,22,58,43,82,84,53,50,74,68,53,46,50,52,43,49,50,44,37,36,54,46,56,46,61,38,55,86,72,40,74,47,44,72,44,58,45,57,52,68,62,55,66,41,88,87,28,74,33,59,36,34,42,48,30,35,23,61,28,69,67,27,46,57,49,42,66,68,30,68,70,49,41,50,36,44,63,70,43,39,56,85,47,44,74,44,79,44,29,44,29,26,55,98

Secondary structure (DSSP, 8-state):
-EEEEEEEEEPTTS-HHHHHHHHHHHHHHHHTTTTTSTTEEEEEEE-SSB-TT-S--EEEEEEES-HHHHHHHHH-HHHHHHIIIIIGGGEEEEEEEEEE-/-EEEEEEEEEPTTS-HHHHHHHHHHHHHHHHTTTTTSTTEEEEEEE-SSB-TT-S--EEEEEEES-HHHHHHHHH-HHHHHHIIIIIGGGEEEEEEEEEE-